Protein AF-A0A7G8W6X8-F1 (afdb_monomer)

pLDDT: mean 70.04, std 20.47, range [38.75, 98.75]

Secondary structure (DSSP, 8-state):
------PPPPPPPPS--S-------------PPPPP----S---S-PPPHHHHHHHHHHHHHHHHHHHHHTTSS---S-PPP--------PPP--------GGG--HHHHHHHHHHHHHHHHHHHHHHHHHHHHHHHHHHHHHHHHHHHHHHHHHHHHHHHHHHHHHHHHHHHHHHTS----------

Sequence (188 aa):
MASNQRTPPRFVPTLTTVLDMLAEPHALPSPLPLPLPLMSEEEAQHTPSAEARQAAIATAMVGIAADMAQTADEAYVAGPPAPFASDAASSPPPENRIAIDVHALSDADAFGLEEQLMHRVLQRIDLSLEERLSDAVSAAVQQQLDAMVPRLRSEIEGVLRSLVVEALSKELSDNTGSVPAFGPQSVG

Solvent-accessible surface area (backbone atoms only — not comparable to full-atom values): 12693 Å² total; per-residue (Å²): 139,83,82,84,80,77,76,76,83,82,85,76,87,75,96,79,84,85,83,91,75,84,81,76,92,73,75,85,75,77,88,71,84,78,80,77,80,79,78,72,90,80,76,87,78,80,74,81,51,70,66,61,55,51,52,52,54,54,52,53,52,53,56,58,56,56,59,66,63,67,76,74,80,84,82,90,80,83,82,89,80,76,90,74,75,84,83,85,82,81,77,78,81,88,83,77,78,77,78,76,61,79,89,76,55,52,75,70,54,47,51,54,50,50,53,52,48,49,56,53,48,50,57,50,48,54,57,54,47,54,54,54,47,53,52,52,50,51,52,51,52,52,53,48,52,63,59,42,52,63,50,51,52,54,52,53,51,53,52,50,50,52,52,49,52,51,50,50,53,49,53,52,54,63,51,69,75,64,64,76,80,82,66,84,80,84,82,132

Structure (mmCIF, N/CA/C/O backbone):
data_AF-A0A7G8W6X8-F1
#
_entry.id   AF-A0A7G8W6X8-F1
#
loop_
_atom_site.group_PDB
_atom_site.id
_atom_site.type_symbol
_atom_site.label_atom_id
_atom_site.label_alt_id
_atom_site.label_comp_id
_atom_site.label_asym_id
_atom_site.label_entity_id
_atom_site.label_seq_id
_atom_site.pdbx_PDB_ins_code
_atom_site.Cartn_x
_atom_site.Cartn_y
_atom_site.Cartn_z
_atom_site.occupancy
_atom_site.B_iso_or_equiv
_atom_site.auth_seq_id
_atom_site.auth_comp_id
_atom_site.auth_asym_id
_atom_site.auth_atom_id
_atom_site.pdbx_PDB_model_num
ATOM 1 N N . MET A 1 1 ? -1.633 32.228 41.154 1.00 47.22 1 MET A N 1
ATOM 2 C CA . MET A 1 1 ? -2.506 31.464 40.235 1.00 47.22 1 MET A CA 1
ATOM 3 C C . MET A 1 1 ? -1.877 31.502 38.848 1.00 47.22 1 MET A C 1
ATOM 5 O O . MET A 1 1 ? -1.380 32.560 38.490 1.00 47.22 1 MET A O 1
ATOM 9 N N . ALA A 1 2 ? -1.905 30.371 38.132 1.00 46.75 2 ALA A N 1
ATOM 10 C CA . ALA A 1 2 ? -1.323 30.077 36.808 1.00 46.75 2 ALA A CA 1
ATOM 11 C C . ALA A 1 2 ? 0.146 29.587 36.774 1.00 46.75 2 ALA A C 1
ATOM 13 O O . ALA A 1 2 ? 1.069 30.321 36.431 1.00 46.75 2 ALA A O 1
ATOM 14 N N . SER A 1 3 ? 0.355 28.299 37.077 1.00 52.12 3 SER A N 1
ATOM 15 C CA . SER A 1 3 ? 1.530 27.542 36.627 1.00 52.12 3 SER A CA 1
ATOM 16 C C . SER A 1 3 ? 1.345 27.144 35.157 1.00 52.12 3 SER A C 1
ATOM 18 O O . SER A 1 3 ? 0.422 26.419 34.792 1.00 52.12 3 SER A O 1
ATOM 20 N N . ASN A 1 4 ? 2.225 27.651 34.297 1.00 57.88 4 ASN A N 1
ATOM 21 C CA . ASN A 1 4 ? 2.222 27.411 32.858 1.00 57.88 4 ASN A CA 1
ATOM 22 C C . ASN A 1 4 ? 2.782 25.999 32.569 1.00 57.88 4 ASN A C 1
ATOM 24 O O . ASN A 1 4 ? 3.981 25.831 32.351 1.00 57.88 4 ASN A O 1
ATOM 28 N N . GLN A 1 5 ? 1.930 24.972 32.638 1.00 57.38 5 GLN A N 1
ATOM 29 C CA . GLN A 1 5 ? 2.294 23.560 32.437 1.00 57.38 5 GLN A CA 1
ATOM 30 C C . GLN A 1 5 ? 2.577 23.237 30.959 1.00 57.38 5 GLN A C 1
ATOM 32 O O . GLN A 1 5 ? 1.795 22.556 30.298 1.00 57.38 5 GLN A O 1
ATOM 37 N N . ARG A 1 6 ? 3.705 23.716 30.417 1.00 61.75 6 ARG A N 1
ATOM 38 C CA . ARG A 1 6 ? 4.206 23.259 29.112 1.00 61.75 6 ARG A CA 1
ATOM 39 C C . ARG A 1 6 ? 4.576 21.781 29.211 1.00 61.75 6 ARG A C 1
ATOM 41 O O . ARG A 1 6 ? 5.590 21.425 29.803 1.00 61.75 6 ARG A O 1
ATOM 48 N N . THR A 1 7 ? 3.735 20.931 28.637 1.00 58.72 7 THR A N 1
ATOM 49 C CA . THR A 1 7 ? 4.006 19.506 28.460 1.00 58.72 7 THR A CA 1
ATOM 50 C C . THR A 1 7 ? 5.248 19.344 27.572 1.00 58.72 7 THR A C 1
ATOM 52 O O . THR A 1 7 ? 5.277 19.928 26.486 1.00 58.72 7 THR A O 1
ATOM 55 N N . PRO A 1 8 ? 6.286 18.605 27.998 1.00 58.31 8 PRO A N 1
ATOM 56 C CA . PRO A 1 8 ? 7.428 18.316 27.136 1.00 58.31 8 PRO A CA 1
ATOM 57 C C . PRO A 1 8 ? 6.995 17.437 25.947 1.00 58.31 8 PRO A C 1
ATOM 59 O O . PRO A 1 8 ? 6.013 16.694 26.063 1.00 58.31 8 PRO A O 1
ATOM 62 N N . PRO A 1 9 ? 7.683 17.528 24.792 1.00 65.44 9 PRO A N 1
ATOM 63 C CA . PRO A 1 9 ? 7.282 16.824 23.580 1.00 65.44 9 PRO A CA 1
ATOM 64 C C . PRO A 1 9 ? 7.256 15.306 23.797 1.00 65.44 9 PRO A C 1
ATOM 66 O O . PRO A 1 9 ? 8.154 14.725 24.406 1.00 65.44 9 PRO A O 1
ATOM 69 N N . ARG A 1 10 ? 6.198 14.670 23.280 1.00 65.88 10 ARG A N 1
ATOM 70 C CA . ARG A 1 10 ? 6.042 13.213 23.236 1.00 65.88 10 ARG A CA 1
ATOM 71 C C . ARG A 1 10 ? 7.171 12.626 22.387 1.00 65.88 10 ARG A C 1
ATOM 73 O O . ARG A 1 10 ? 7.305 12.976 21.218 1.00 65.88 10 ARG A O 1
ATOM 80 N N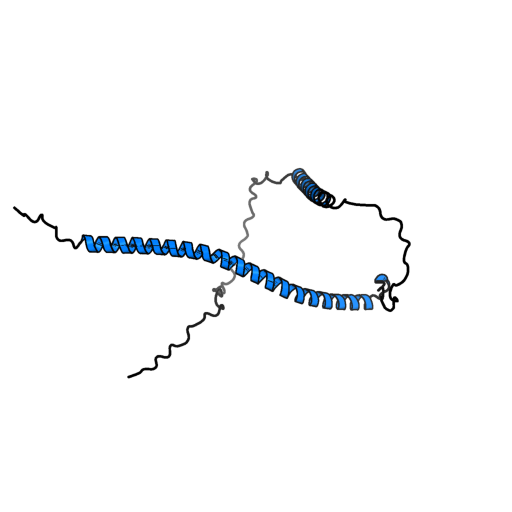 . PHE A 1 11 ? 7.967 11.746 22.987 1.00 56.09 11 PHE A N 1
ATOM 81 C CA . PHE A 1 11 ? 9.020 11.001 22.304 1.00 56.09 11 PHE A CA 1
ATOM 82 C C . PHE A 1 11 ? 8.441 10.196 21.135 1.00 56.09 11 PHE A C 1
ATOM 84 O O . PHE A 1 11 ? 7.530 9.388 21.317 1.00 56.09 11 PHE A O 1
ATOM 91 N N . VAL A 1 12 ? 8.996 10.422 19.946 1.00 57.81 12 VAL A N 1
ATOM 92 C CA . VAL A 1 12 ? 8.802 9.579 18.765 1.00 57.81 12 VAL A CA 1
ATOM 93 C C . VAL A 1 12 ? 9.945 8.557 18.774 1.00 57.81 12 VAL A C 1
ATOM 95 O O . VAL A 1 12 ? 11.102 8.981 18.782 1.00 57.81 12 VAL A O 1
ATOM 98 N N . PRO A 1 13 ? 9.686 7.240 18.836 1.00 59.16 13 PRO A N 1
ATOM 99 C CA . PRO A 1 13 ? 10.758 6.253 18.786 1.00 59.16 13 PRO A CA 1
ATOM 100 C C . PRO A 1 13 ? 11.401 6.251 17.392 1.00 59.16 13 PRO A C 1
ATOM 102 O O . PRO A 1 13 ? 10.731 6.008 16.390 1.00 59.16 13 PRO A O 1
ATOM 105 N N . THR A 1 14 ? 12.705 6.522 17.324 1.00 57.09 14 THR A N 1
ATOM 106 C CA . THR A 1 14 ? 13.513 6.284 16.124 1.00 57.09 14 THR A CA 1
ATOM 107 C C . THR A 1 14 ? 13.776 4.785 16.006 1.00 57.09 14 THR A C 1
ATOM 109 O O . THR A 1 14 ? 14.250 4.159 16.954 1.00 57.09 14 THR A O 1
ATOM 112 N N . LEU A 1 15 ? 13.447 4.201 14.855 1.00 52.00 15 LEU A N 1
ATOM 113 C CA . LEU A 1 15 ? 13.649 2.784 14.541 1.00 52.00 15 LEU A CA 1
ATOM 114 C C . LEU A 1 15 ? 15.144 2.453 14.366 1.00 52.00 15 LEU A C 1
ATOM 116 O O . LEU A 1 15 ? 15.596 2.249 13.244 1.00 52.00 15 LEU A O 1
ATOM 120 N N . THR A 1 16 ? 15.926 2.409 15.447 1.00 53.28 16 THR A N 1
ATOM 121 C CA . THR A 1 16 ? 17.375 2.125 15.349 1.00 53.28 16 THR A CA 1
ATOM 122 C C . THR A 1 16 ? 17.938 1.141 16.368 1.00 53.28 16 THR A C 1
ATOM 124 O O . THR A 1 16 ? 19.152 1.059 16.520 1.00 53.28 16 THR A O 1
ATOM 127 N N . THR A 1 17 ? 17.113 0.327 17.025 1.00 56.75 17 THR A N 1
ATOM 128 C CA . THR A 1 17 ? 17.646 -0.672 17.966 1.00 56.75 17 THR A CA 1
ATOM 129 C C . THR A 1 17 ? 16.791 -1.927 18.026 1.00 56.75 17 THR A C 1
ATOM 131 O O . THR A 1 17 ? 15.964 -2.095 18.916 1.00 56.75 17 THR A O 1
ATOM 134 N N . VAL A 1 18 ? 17.035 -2.845 17.089 1.00 52.25 18 VAL A N 1
ATOM 135 C CA . VAL A 1 18 ? 16.754 -4.274 17.261 1.00 52.25 18 VAL A CA 1
ATOM 136 C C . VAL A 1 18 ? 17.918 -5.060 16.632 1.00 52.25 18 VAL A C 1
ATOM 138 O O . VAL A 1 18 ? 18.077 -5.041 15.417 1.00 52.25 18 VAL A O 1
ATOM 141 N N . LEU A 1 19 ? 18.688 -5.743 17.498 1.00 49.91 19 LEU A N 1
ATOM 142 C CA . LEU A 1 19 ? 19.726 -6.771 17.255 1.00 49.91 19 LEU A CA 1
ATOM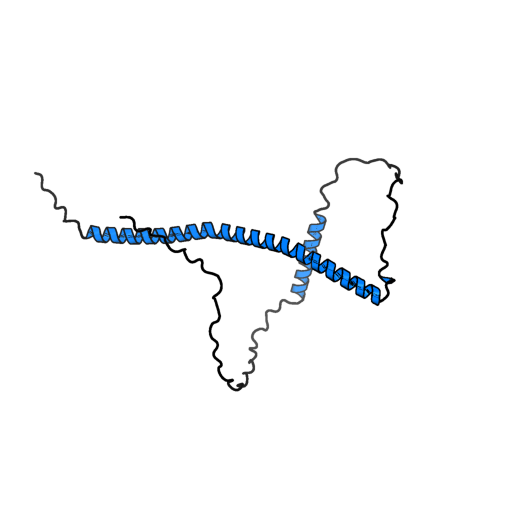 143 C C . LEU A 1 19 ? 21.185 -6.320 17.014 1.00 49.91 19 LEU A C 1
ATOM 145 O O . LEU A 1 19 ? 21.784 -6.638 15.995 1.00 49.91 19 LEU A O 1
ATOM 149 N N . ASP A 1 20 ? 21.800 -5.726 18.040 1.00 49.19 20 ASP A N 1
ATOM 150 C CA . ASP A 1 20 ? 23.164 -6.115 18.431 1.00 49.19 20 ASP A CA 1
ATOM 151 C C . ASP A 1 20 ? 23.039 -6.909 19.741 1.00 49.19 20 ASP A C 1
ATOM 153 O O . ASP A 1 20 ? 22.959 -6.353 20.837 1.00 49.19 20 ASP A O 1
ATOM 157 N N . MET A 1 21 ? 22.828 -8.221 19.611 1.00 47.69 21 MET A N 1
ATOM 158 C CA . MET A 1 21 ? 22.712 -9.153 20.731 1.00 47.69 21 MET A CA 1
ATOM 159 C C . MET A 1 21 ? 23.942 -10.062 20.713 1.00 47.69 21 MET A C 1
ATOM 161 O O . MET A 1 21 ? 23.937 -11.121 20.101 1.00 47.69 21 MET A O 1
ATOM 165 N N . LEU A 1 22 ? 24.995 -9.587 21.377 1.00 53.66 22 LEU A N 1
ATOM 166 C CA . LEU A 1 22 ? 25.898 -10.363 22.227 1.00 53.66 22 LEU A CA 1
ATOM 167 C C . LEU A 1 22 ? 26.338 -11.745 21.689 1.00 53.66 22 LEU A C 1
ATOM 169 O O . LEU A 1 22 ? 25.760 -12.773 22.038 1.00 53.66 22 LEU A O 1
ATOM 173 N N . ALA A 1 23 ? 27.450 -11.788 20.955 1.00 39.34 23 ALA A N 1
ATOM 174 C CA . ALA A 1 23 ? 28.290 -12.984 20.893 1.00 39.34 23 ALA A CA 1
ATOM 175 C C . ALA A 1 23 ? 29.668 -12.651 21.479 1.00 39.34 23 ALA A C 1
ATOM 177 O O . ALA A 1 23 ? 30.491 -11.982 20.858 1.00 39.34 23 ALA A O 1
ATOM 178 N N . GLU A 1 24 ? 29.877 -13.084 22.723 1.00 47.12 24 GLU A N 1
ATOM 179 C CA . GLU A 1 24 ? 31.167 -13.066 23.412 1.00 47.12 24 GLU A CA 1
ATOM 180 C C . GLU A 1 24 ? 32.277 -13.755 22.593 1.00 47.12 24 GLU A C 1
ATOM 182 O O . GLU A 1 24 ? 31.999 -14.723 21.877 1.00 47.12 24 GLU A O 1
ATOM 187 N N . PRO A 1 25 ? 33.555 -13.351 22.748 1.00 54.53 25 PRO A N 1
ATOM 188 C CA . PRO A 1 25 ? 34.685 -14.010 22.111 1.00 54.53 25 PRO A CA 1
ATOM 189 C C . PRO A 1 25 ? 34.980 -15.326 22.844 1.00 54.53 25 PRO A C 1
ATOM 191 O O . PRO A 1 25 ? 35.889 -15.415 23.668 1.00 54.53 25 PRO A O 1
ATOM 194 N N . HIS A 1 26 ? 34.191 -16.363 22.572 1.00 49.28 26 HIS A N 1
ATOM 195 C CA . HIS A 1 26 ? 34.508 -17.711 23.022 1.00 49.28 26 HIS A CA 1
ATOM 196 C C . HIS A 1 26 ? 35.647 -18.271 22.167 1.00 49.28 26 HIS A C 1
ATOM 198 O O . HIS A 1 26 ? 35.530 -18.456 20.956 1.00 49.28 26 HIS A O 1
ATOM 204 N N . ALA A 1 27 ? 36.775 -18.496 22.840 1.00 50.91 27 ALA A N 1
ATOM 205 C CA . ALA A 1 27 ? 37.950 -19.177 22.331 1.00 50.91 27 ALA A CA 1
ATOM 206 C C . ALA A 1 27 ? 37.574 -20.462 21.574 1.00 50.91 27 ALA A C 1
ATOM 208 O O . ALA A 1 27 ? 36.757 -21.253 22.041 1.00 50.91 27 ALA A O 1
ATOM 209 N N . LEU A 1 28 ? 38.204 -20.656 20.415 1.00 54.47 28 LEU A N 1
ATOM 210 C CA . LEU A 1 28 ? 38.063 -21.816 19.535 1.00 54.47 28 LEU A CA 1
ATOM 211 C C . LEU A 1 28 ? 38.118 -23.145 20.322 1.00 54.47 28 LEU A C 1
ATOM 213 O O . LEU A 1 28 ? 39.186 -23.480 20.844 1.00 54.47 28 LEU A O 1
ATOM 217 N N . PRO A 1 29 ? 37.043 -23.954 20.372 1.00 55.53 29 PRO A N 1
ATOM 218 C CA . PRO A 1 29 ? 37.186 -25.358 20.716 1.00 55.53 29 PRO A CA 1
ATOM 219 C C . PRO A 1 29 ? 37.701 -26.119 19.483 1.00 55.53 29 PRO A C 1
ATOM 221 O O . PRO A 1 29 ? 37.208 -25.929 18.371 1.00 55.53 29 PRO A O 1
ATOM 224 N N . SER A 1 30 ? 38.718 -26.964 19.682 1.00 60.03 30 SER A N 1
ATOM 225 C CA . SER A 1 30 ? 39.275 -27.881 18.674 1.00 60.03 30 SER A CA 1
ATOM 226 C C . SER A 1 30 ? 38.191 -28.577 17.836 1.00 60.03 30 SER A C 1
ATOM 228 O O . SER A 1 30 ? 37.173 -28.987 18.401 1.00 60.03 30 SER A O 1
ATOM 230 N N . PRO A 1 31 ? 38.407 -28.805 16.525 1.00 59.97 31 PRO A N 1
ATOM 231 C CA . PRO A 1 31 ? 37.450 -29.540 15.712 1.00 59.97 31 PRO A CA 1
ATOM 232 C C . PRO A 1 31 ? 37.405 -31.005 16.166 1.00 59.97 31 PRO A C 1
ATOM 234 O O . PRO A 1 31 ? 38.354 -31.767 15.980 1.00 59.97 31 PRO A O 1
ATOM 237 N N . LEU A 1 32 ? 36.288 -31.393 16.778 1.00 66.38 32 LEU A N 1
ATOM 238 C CA . LEU A 1 32 ? 35.891 -32.792 16.922 1.00 66.38 32 LEU A CA 1
ATOM 239 C C . LEU A 1 32 ? 35.575 -33.368 15.527 1.00 66.38 32 LEU A C 1
ATOM 241 O O . LEU A 1 32 ? 34.997 -32.659 14.699 1.00 66.38 32 LEU A O 1
ATOM 245 N N . PRO A 1 33 ? 35.935 -34.631 15.236 1.00 61.41 33 PRO A N 1
ATOM 246 C CA . PRO A 1 33 ? 35.651 -35.242 13.944 1.00 61.41 33 PRO A CA 1
ATOM 247 C C . PRO A 1 33 ? 34.136 -35.406 13.761 1.00 61.41 33 PRO A C 1
ATOM 249 O O . PRO A 1 33 ? 33.446 -35.950 14.623 1.00 61.41 33 PRO A O 1
ATOM 252 N N . LEU A 1 34 ? 33.631 -34.913 12.628 1.00 68.62 34 LEU A N 1
ATOM 253 C CA . LEU A 1 34 ? 32.235 -35.041 12.209 1.00 68.62 34 LEU A CA 1
ATOM 254 C C . LEU A 1 34 ? 31.827 -36.528 12.146 1.00 68.62 34 LEU A C 1
ATOM 256 O O . LEU A 1 34 ? 32.553 -37.320 11.537 1.00 68.62 34 LEU A O 1
ATOM 260 N N . PRO A 1 35 ? 30.669 -36.925 12.703 1.00 61.38 35 PRO A N 1
ATOM 261 C CA . PRO A 1 35 ? 30.090 -38.231 12.423 1.00 61.38 35 PRO A CA 1
ATOM 262 C C . PRO A 1 35 ? 29.711 -38.298 10.940 1.00 61.38 35 PRO A C 1
ATOM 264 O O . PRO A 1 35 ? 28.986 -37.437 10.440 1.00 61.38 35 PRO A O 1
ATOM 267 N N . LEU A 1 36 ? 30.206 -39.317 10.236 1.00 61.75 36 LEU A N 1
ATOM 268 C CA . LEU A 1 36 ? 29.739 -39.648 8.891 1.00 61.75 36 LEU A CA 1
ATOM 269 C C . LEU A 1 36 ? 28.221 -39.895 8.938 1.00 61.75 36 LEU A C 1
ATOM 271 O O . LEU A 1 36 ? 27.768 -40.624 9.827 1.00 61.75 36 LEU A O 1
ATOM 275 N N . PRO A 1 37 ? 27.431 -39.343 8.001 1.00 60.59 37 PRO A N 1
ATOM 276 C CA . PRO A 1 37 ? 26.029 -39.705 7.879 1.00 60.59 37 PRO A CA 1
ATOM 277 C C . PRO A 1 37 ? 25.945 -41.202 7.569 1.00 60.59 37 PRO A C 1
ATOM 279 O O . PRO A 1 37 ? 26.379 -41.644 6.504 1.00 60.59 37 PRO A O 1
ATOM 282 N N . LEU A 1 38 ? 25.395 -41.994 8.494 1.00 53.38 38 LEU A N 1
ATOM 283 C CA . LEU A 1 38 ? 24.812 -43.278 8.125 1.00 53.38 38 LEU A CA 1
ATOM 284 C C . LEU A 1 38 ? 23.674 -42.950 7.160 1.00 53.38 38 LEU A C 1
ATOM 286 O O . LEU A 1 38 ? 22.663 -42.374 7.557 1.00 53.38 38 LEU A O 1
ATOM 290 N N . MET A 1 39 ? 23.885 -43.249 5.882 1.00 48.91 39 MET A N 1
ATOM 291 C CA . MET A 1 39 ? 22.830 -43.205 4.885 1.00 48.91 39 MET A CA 1
ATOM 292 C C . MET A 1 39 ? 21.772 -44.224 5.309 1.00 48.91 39 MET A C 1
ATOM 294 O O . MET A 1 39 ? 21.995 -45.428 5.217 1.00 48.91 39 MET A O 1
ATOM 298 N N . SER A 1 40 ? 20.647 -43.740 5.827 1.00 48.12 40 SER A N 1
ATOM 299 C CA . SER A 1 40 ? 19.437 -44.541 5.944 1.00 48.12 40 SER A CA 1
ATOM 300 C C . SER A 1 40 ? 18.976 -44.879 4.527 1.00 48.12 40 SER A C 1
ATOM 302 O O . SER A 1 40 ? 18.683 -43.982 3.740 1.00 48.12 40 SER A O 1
ATOM 304 N N . GLU A 1 41 ? 18.927 -46.165 4.196 1.00 54.56 41 GLU A N 1
ATOM 305 C CA . GLU A 1 41 ? 18.500 -46.719 2.902 1.00 54.56 41 GLU A CA 1
ATOM 306 C C . GLU A 1 41 ? 16.986 -46.550 2.622 1.00 54.56 41 GLU A C 1
ATOM 308 O O . GLU A 1 41 ? 16.391 -47.335 1.890 1.00 54.56 41 GLU A O 1
ATOM 313 N N . GLU A 1 42 ? 16.334 -45.520 3.167 1.00 54.16 42 GLU A N 1
ATOM 314 C CA . GLU A 1 42 ? 14.869 -45.397 3.171 1.00 54.16 42 GLU A CA 1
ATOM 315 C C . GLU A 1 42 ? 14.346 -44.132 2.473 1.00 54.16 42 GLU A C 1
ATOM 317 O O . GLU A 1 42 ? 13.343 -43.553 2.869 1.00 54.16 42 GLU A O 1
ATOM 322 N N . GLU A 1 43 ? 14.992 -43.709 1.383 1.00 47.69 43 GLU A N 1
ATOM 323 C CA . GLU A 1 43 ? 14.419 -42.696 0.475 1.00 47.69 43 GLU A CA 1
ATOM 324 C C . GLU A 1 43 ? 14.500 -43.122 -1.000 1.00 47.69 43 GLU A C 1
ATOM 326 O O . GLU A 1 43 ? 14.688 -42.334 -1.923 1.00 47.69 43 GLU A O 1
ATOM 331 N N . ALA A 1 44 ? 14.334 -44.424 -1.236 1.00 51.62 44 ALA A N 1
ATOM 332 C CA . ALA A 1 44 ? 14.387 -45.043 -2.554 1.00 51.62 44 ALA A CA 1
ATOM 333 C C . ALA A 1 44 ? 13.061 -45.002 -3.343 1.00 51.62 44 ALA A C 1
ATOM 335 O O . ALA A 1 44 ? 12.871 -45.869 -4.193 1.00 51.62 44 ALA A O 1
ATOM 336 N N . GLN A 1 45 ? 12.120 -44.067 -3.112 1.00 51.91 45 GLN A N 1
ATOM 337 C CA . GLN A 1 45 ? 10.817 -44.183 -3.804 1.00 51.91 45 GLN A CA 1
ATOM 338 C C . GLN A 1 45 ? 10.026 -42.934 -4.216 1.00 51.91 45 GLN A C 1
ATOM 340 O O . GLN A 1 45 ? 8.927 -43.101 -4.732 1.00 51.91 45 GLN A O 1
ATOM 345 N N . HIS A 1 46 ? 10.554 -41.710 -4.136 1.00 54.50 46 HIS A N 1
ATOM 346 C CA . HIS A 1 46 ? 9.868 -40.557 -4.751 1.00 54.50 46 HIS A CA 1
ATOM 347 C C . HIS A 1 46 ? 10.811 -39.650 -5.546 1.00 54.50 46 HIS A C 1
ATOM 349 O O . HIS A 1 46 ? 10.973 -38.467 -5.267 1.00 54.50 46 HIS A O 1
ATOM 355 N N . THR A 1 47 ? 11.383 -40.196 -6.621 1.00 57.62 47 THR A N 1
ATOM 356 C CA . THR A 1 47 ? 11.718 -39.366 -7.784 1.00 57.62 47 THR A CA 1
ATOM 357 C C . THR A 1 47 ? 10.560 -39.487 -8.777 1.00 57.62 47 THR A C 1
ATOM 359 O O . THR A 1 47 ? 10.233 -40.603 -9.185 1.00 57.62 47 THR A O 1
ATOM 362 N N . PRO A 1 48 ? 9.874 -38.394 -9.166 1.00 59.03 48 PRO A N 1
ATOM 363 C CA . PRO A 1 48 ? 8.941 -38.482 -10.279 1.00 59.03 48 PRO A CA 1
ATOM 364 C C . PRO A 1 48 ? 9.749 -38.882 -11.516 1.00 59.03 48 PRO A C 1
ATOM 366 O O . PRO A 1 48 ? 10.700 -38.185 -11.884 1.00 59.03 48 PRO A O 1
ATOM 369 N N . SER A 1 49 ? 9.391 -40.030 -12.102 1.00 68.50 49 SER A N 1
ATOM 370 C CA . SER A 1 49 ? 10.030 -40.593 -13.296 1.00 68.50 49 SER A CA 1
ATOM 371 C C . SER A 1 49 ? 10.195 -39.519 -14.374 1.00 68.50 49 SER A C 1
ATOM 373 O O . SER A 1 49 ? 9.325 -38.657 -14.535 1.00 68.50 49 SER A O 1
ATOM 375 N N . ALA A 1 50 ? 11.303 -39.573 -15.118 1.00 61.81 50 ALA A N 1
ATOM 376 C CA . ALA A 1 50 ? 11.609 -38.636 -16.200 1.00 61.81 50 ALA A CA 1
ATOM 377 C C . ALA A 1 50 ? 10.420 -38.463 -17.166 1.00 61.81 50 ALA A C 1
ATOM 379 O O . ALA A 1 50 ? 10.109 -37.345 -17.565 1.00 61.81 50 ALA A O 1
ATOM 380 N N . GLU A 1 51 ? 9.667 -39.536 -17.405 1.00 64.75 51 GLU A N 1
ATOM 381 C CA . GLU A 1 51 ? 8.463 -39.538 -18.233 1.00 64.75 51 GLU A CA 1
ATOM 382 C C . GLU A 1 51 ? 7.339 -38.640 -17.683 1.00 64.75 51 GLU A C 1
ATOM 384 O O . GLU A 1 51 ? 6.724 -37.884 -18.434 1.00 64.75 51 GLU A O 1
ATOM 389 N N . ALA A 1 52 ? 7.123 -38.624 -16.362 1.00 65.38 52 ALA A N 1
ATOM 390 C CA . ALA A 1 52 ? 6.141 -37.744 -15.725 1.00 65.38 52 ALA A CA 1
ATOM 391 C C . ALA A 1 52 ? 6.552 -36.26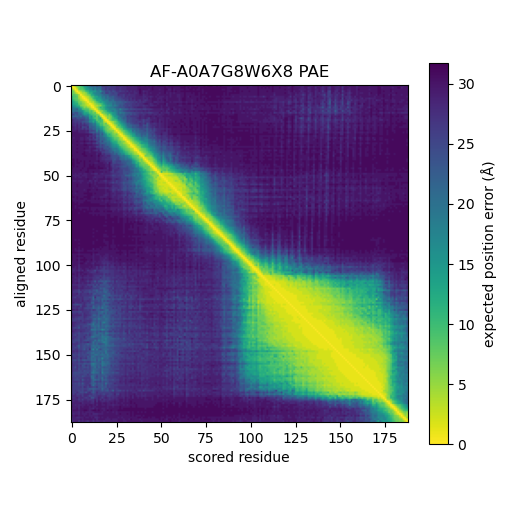6 -15.827 1.00 65.38 52 ALA A C 1
ATOM 393 O O . ALA A 1 52 ? 5.705 -35.388 -15.999 1.00 65.38 52 ALA A O 1
ATOM 394 N N . ARG A 1 53 ? 7.863 -35.985 -15.785 1.00 66.06 53 ARG A N 1
ATOM 395 C CA . ARG A 1 53 ? 8.395 -34.637 -16.034 1.00 66.06 53 ARG A CA 1
ATOM 396 C C . ARG A 1 53 ? 8.217 -34.234 -17.498 1.00 66.06 53 ARG A C 1
ATOM 398 O O . ARG A 1 53 ? 7.789 -33.113 -17.755 1.00 66.06 53 ARG A O 1
ATOM 405 N N . GLN A 1 54 ? 8.472 -35.130 -18.454 1.00 65.06 54 GLN A N 1
ATOM 406 C CA . GLN A 1 54 ? 8.231 -34.852 -19.874 1.00 65.06 54 GLN A CA 1
ATOM 407 C C . GLN A 1 54 ? 6.741 -34.619 -20.181 1.00 65.06 54 GLN A C 1
ATOM 409 O O . GLN A 1 54 ? 6.416 -33.679 -20.907 1.00 65.06 54 GLN A O 1
ATOM 414 N N . ALA A 1 55 ? 5.831 -35.399 -19.590 1.00 64.38 55 ALA A N 1
ATOM 415 C CA . ALA A 1 55 ? 4.388 -35.229 -19.772 1.00 64.38 55 ALA A CA 1
ATOM 416 C C . ALA A 1 55 ? 3.872 -33.883 -19.226 1.00 64.38 55 ALA A C 1
ATOM 418 O O . ALA A 1 55 ? 3.035 -33.234 -19.859 1.00 64.38 55 ALA A O 1
ATOM 419 N N . ALA A 1 56 ? 4.405 -33.419 -18.091 1.00 64.94 56 ALA A N 1
ATOM 420 C CA . ALA A 1 56 ? 4.065 -32.110 -17.536 1.00 64.94 56 ALA A CA 1
ATOM 421 C C . ALA A 1 56 ? 4.515 -30.958 -18.453 1.00 64.94 56 ALA A C 1
ATOM 423 O O . ALA A 1 56 ? 3.757 -30.015 -18.680 1.00 64.94 56 ALA A O 1
ATOM 424 N N . ILE A 1 57 ? 5.713 -31.061 -19.042 1.00 68.69 57 ILE A N 1
ATOM 425 C CA . ILE A 1 57 ? 6.241 -30.049 -19.971 1.00 68.69 57 ILE A CA 1
ATOM 426 C C . ILE A 1 57 ? 5.422 -30.017 -21.272 1.00 68.69 57 ILE A C 1
ATOM 428 O O . ILE A 1 57 ? 5.073 -28.937 -21.747 1.00 68.69 57 ILE A O 1
ATOM 432 N N . ALA A 1 58 ? 5.048 -31.179 -21.821 1.00 64.31 58 ALA A N 1
ATOM 433 C CA . ALA A 1 58 ? 4.192 -31.257 -23.007 1.00 64.31 58 ALA A CA 1
ATOM 434 C C . ALA A 1 58 ? 2.800 -30.645 -22.759 1.00 64.31 58 ALA A C 1
ATOM 436 O O . ALA A 1 58 ? 2.290 -29.896 -23.591 1.00 64.31 58 ALA A O 1
ATOM 437 N N . THR A 1 59 ? 2.217 -30.894 -21.582 1.00 68.31 59 THR A N 1
ATOM 438 C CA . THR A 1 59 ? 0.914 -30.333 -21.189 1.00 68.31 59 THR A CA 1
ATOM 439 C C . THR A 1 59 ? 0.975 -28.807 -21.042 1.00 68.31 59 THR A C 1
ATOM 441 O O . THR A 1 59 ? 0.068 -28.108 -21.493 1.00 68.31 59 THR A O 1
ATOM 444 N N . ALA A 1 60 ? 2.069 -28.269 -20.493 1.00 63.28 60 ALA A N 1
ATOM 445 C CA . ALA A 1 60 ? 2.275 -26.824 -20.385 1.00 63.28 60 ALA A CA 1
ATOM 446 C C . ALA A 1 60 ? 2.399 -26.139 -21.760 1.00 63.28 60 ALA A C 1
ATOM 448 O O . ALA A 1 60 ? 1.841 -25.062 -21.959 1.00 63.28 60 ALA A O 1
ATOM 449 N N . MET A 1 61 ? 3.066 -26.770 -22.734 1.00 60.50 61 MET A N 1
ATOM 450 C CA . MET A 1 61 ? 3.189 -26.207 -24.087 1.00 60.50 61 MET A CA 1
ATOM 451 C C . MET A 1 61 ? 1.869 -26.216 -24.872 1.00 60.50 61 MET A C 1
ATOM 453 O O . MET A 1 61 ? 1.605 -25.279 -25.623 1.00 60.50 61 MET A O 1
ATOM 457 N N . VAL A 1 62 ? 1.005 -27.215 -24.662 1.00 61.50 62 VAL A N 1
ATOM 458 C CA . VAL A 1 62 ? -0.337 -27.252 -25.276 1.00 61.50 62 VAL A CA 1
ATOM 459 C C . VAL A 1 62 ? -1.248 -26.156 -24.705 1.00 61.50 62 VAL A C 1
ATOM 461 O O . VAL A 1 62 ? -1.994 -25.538 -25.462 1.00 61.50 62 VAL A O 1
ATOM 464 N N . GLY 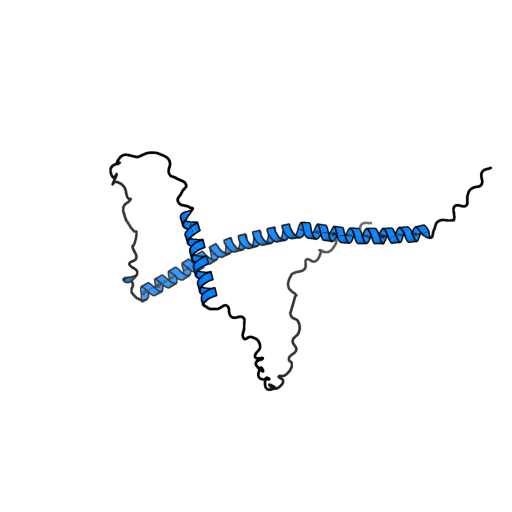A 1 63 ? -1.148 -25.853 -23.405 1.00 56.62 63 GLY A N 1
ATOM 465 C CA . GLY A 1 63 ? -1.905 -24.760 -22.781 1.00 56.62 63 GLY A CA 1
ATOM 466 C C . GLY A 1 63 ? -1.543 -23.374 -23.327 1.00 56.62 63 GLY A C 1
ATOM 467 O O . GLY A 1 63 ? -2.428 -22.554 -23.546 1.00 56.62 63 GLY A O 1
ATOM 468 N N . ILE A 1 64 ? -0.259 -23.136 -23.620 1.00 57.75 64 ILE A N 1
ATOM 469 C CA . ILE A 1 64 ? 0.217 -21.861 -24.186 1.00 57.75 64 ILE A CA 1
ATOM 470 C C . ILE A 1 64 ? -0.196 -21.716 -25.664 1.00 57.75 64 ILE A C 1
ATOM 472 O O . ILE A 1 64 ? -0.545 -20.623 -26.105 1.00 57.75 64 ILE A O 1
ATOM 476 N N . ALA A 1 65 ? -0.218 -22.809 -26.436 1.00 55.91 65 ALA A N 1
ATOM 477 C CA . ALA A 1 65 ? -0.657 -22.780 -27.836 1.00 55.91 65 ALA A CA 1
ATOM 478 C C . ALA A 1 65 ? -2.178 -22.577 -27.996 1.00 55.91 65 ALA A C 1
ATOM 480 O O . ALA A 1 65 ? -2.611 -21.953 -28.965 1.00 55.91 65 ALA A O 1
ATOM 481 N N . ALA A 1 66 ? -2.989 -23.070 -27.052 1.00 52.97 66 ALA A N 1
ATOM 482 C CA . ALA A 1 66 ? -4.440 -22.877 -27.068 1.00 52.97 66 ALA A CA 1
ATOM 483 C C . ALA A 1 66 ? -4.850 -21.410 -26.820 1.00 52.97 66 ALA A C 1
ATOM 485 O O . ALA A 1 66 ? -5.820 -20.941 -27.411 1.00 52.97 66 ALA A O 1
ATOM 486 N N . ASP A 1 67 ? -4.081 -20.669 -26.019 1.00 49.09 67 ASP A N 1
ATOM 487 C CA . ASP A 1 67 ? -4.347 -19.258 -25.700 1.00 49.09 67 ASP A CA 1
ATOM 488 C C . ASP A 1 67 ? -4.088 -18.317 -26.899 1.00 49.09 67 ASP A C 1
ATOM 490 O O . ASP A 1 67 ? -4.857 -17.392 -27.163 1.00 49.09 67 ASP A O 1
ATOM 494 N N . MET A 1 68 ? -3.074 -18.613 -27.725 1.00 53.91 68 MET A N 1
ATOM 495 C CA . MET A 1 68 ? -2.793 -17.839 -28.946 1.00 53.91 68 MET A CA 1
ATOM 496 C C . MET A 1 68 ? -3.813 -18.061 -30.075 1.00 53.91 68 MET A C 1
ATOM 498 O O . MET A 1 68 ? -3.964 -17.189 -30.928 1.00 53.91 68 MET A O 1
ATOM 502 N N . ALA A 1 69 ? -4.523 -19.192 -30.097 1.00 51.03 69 ALA A N 1
ATOM 503 C CA . ALA A 1 69 ? -5.536 -19.472 -31.120 1.00 51.03 69 ALA A CA 1
ATOM 504 C C . ALA A 1 69 ? -6.880 -18.767 -30.845 1.00 51.03 69 ALA A C 1
ATOM 506 O O . ALA A 1 69 ? -7.639 -18.515 -31.778 1.00 51.03 69 ALA A O 1
ATOM 507 N N . GLN A 1 70 ? -7.163 -18.411 -29.586 1.00 46.56 70 GLN A N 1
ATOM 508 C CA . GLN A 1 70 ? -8.436 -17.807 -29.175 1.00 46.56 70 GLN A CA 1
ATOM 509 C C . GLN A 1 70 ? -8.511 -16.292 -29.465 1.00 46.56 70 GLN A C 1
ATOM 511 O O . GLN A 1 70 ? -9.600 -15.731 -29.523 1.00 46.56 70 GLN A O 1
ATOM 516 N N . THR A 1 71 ? -7.376 -15.616 -29.685 1.00 43.78 71 THR A N 1
ATOM 517 C CA . THR A 1 71 ? -7.317 -14.152 -29.898 1.00 43.78 71 THR A CA 1
ATOM 518 C C . THR A 1 71 ? -7.453 -13.713 -31.363 1.00 43.78 71 THR A C 1
ATOM 520 O O . THR A 1 71 ? -7.369 -12.523 -31.658 1.00 43.78 71 THR A O 1
ATOM 523 N N . ALA A 1 72 ? -7.698 -14.648 -32.289 1.00 46.16 72 ALA A N 1
ATOM 524 C CA . ALA A 1 72 ? -7.792 -14.374 -33.726 1.00 46.16 72 ALA A CA 1
ATOM 525 C C . ALA A 1 72 ? -9.232 -14.321 -34.292 1.00 46.16 72 ALA A C 1
ATOM 527 O O . ALA A 1 72 ? -9.384 -14.069 -35.486 1.00 46.16 72 ALA A O 1
ATOM 528 N N . ASP A 1 73 ? -10.276 -14.531 -33.476 1.00 43.59 73 ASP A N 1
ATOM 529 C CA . ASP A 1 73 ? -11.660 -14.746 -33.958 1.00 43.59 73 ASP A CA 1
ATOM 530 C C . ASP A 1 73 ? -12.663 -13.609 -33.648 1.00 43.59 73 ASP A C 1
ATOM 532 O O . ASP A 1 73 ? -13.869 -13.787 -33.772 1.00 43.59 73 ASP A O 1
ATOM 536 N N . GLU A 1 74 ? -12.208 -12.400 -33.303 1.00 44.97 74 GLU A N 1
ATOM 537 C CA . GLU A 1 74 ? -13.089 -11.220 -33.199 1.00 44.97 74 GLU A CA 1
ATOM 538 C C . GLU A 1 74 ? -12.529 -10.021 -33.976 1.00 44.97 74 GLU A C 1
ATOM 540 O O . GLU A 1 74 ? -11.992 -9.083 -33.398 1.00 44.97 74 GLU A O 1
ATOM 545 N N . ALA A 1 75 ? -12.646 -10.062 -35.310 1.00 41.38 75 ALA A N 1
ATOM 546 C CA . ALA A 1 75 ? -12.896 -8.889 -36.168 1.00 41.38 75 ALA A CA 1
ATOM 547 C C . ALA A 1 75 ? -12.931 -9.279 -37.662 1.00 41.38 75 ALA A C 1
ATOM 549 O O . ALA A 1 75 ? -12.088 -8.861 -38.454 1.00 41.38 75 ALA A O 1
ATOM 550 N N . TYR A 1 76 ? -13.939 -10.048 -38.084 1.00 46.06 76 TYR A N 1
ATOM 551 C CA . TYR A 1 76 ? -14.337 -10.097 -39.495 1.00 46.06 76 TYR A CA 1
ATOM 552 C C . TYR A 1 76 ? -15.794 -9.660 -39.638 1.00 46.06 76 TYR A C 1
ATOM 554 O O . TYR A 1 76 ? -16.711 -10.474 -39.617 1.00 46.06 76 TYR A O 1
ATOM 562 N N . VAL A 1 77 ? -16.004 -8.352 -39.806 1.00 41.84 77 VAL A N 1
ATOM 563 C CA . VAL A 1 77 ? -17.229 -7.799 -40.392 1.00 41.84 77 VAL A CA 1
ATOM 564 C C . VAL A 1 77 ? -16.860 -6.658 -41.347 1.00 41.84 77 VAL A C 1
ATOM 566 O O . VAL A 1 77 ? -16.261 -5.667 -40.944 1.00 41.84 77 VAL A O 1
ATOM 569 N N . ALA A 1 78 ? -17.328 -6.822 -42.590 1.00 38.75 78 ALA A N 1
ATOM 570 C CA . ALA A 1 78 ? -17.611 -5.821 -43.627 1.00 38.75 78 ALA A CA 1
ATOM 571 C C . ALA A 1 78 ? -16.516 -5.414 -44.647 1.00 38.75 78 ALA A C 1
ATOM 573 O O . ALA A 1 78 ? -15.723 -4.509 -44.421 1.00 38.75 78 ALA A O 1
ATOM 574 N N . GLY A 1 79 ? -16.673 -5.957 -45.868 1.00 39.50 79 GLY A N 1
ATOM 575 C CA . GLY A 1 79 ? -16.632 -5.192 -47.130 1.00 39.50 79 GLY A CA 1
ATOM 576 C C . GLY A 1 79 ? -15.296 -5.155 -47.895 1.00 39.50 79 GLY A C 1
ATOM 577 O O . GLY A 1 79 ? -14.265 -4.879 -47.293 1.00 39.50 79 GLY A O 1
ATOM 578 N N . PRO A 1 80 ? -15.275 -5.378 -49.229 1.00 56.78 80 PRO A N 1
ATOM 579 C CA . PRO A 1 80 ? -14.046 -5.282 -50.011 1.00 56.78 80 PRO A CA 1
ATOM 580 C C . PRO A 1 80 ? -13.759 -3.818 -50.391 1.00 56.78 80 PRO A C 1
ATOM 582 O O . PRO A 1 80 ? -14.640 -3.166 -50.959 1.00 56.78 80 PRO A O 1
ATOM 585 N N . PRO A 1 81 ? -12.540 -3.292 -50.183 1.00 45.22 81 PRO A N 1
ATOM 586 C CA . PRO A 1 81 ? -12.102 -2.093 -50.873 1.00 45.22 81 PRO A CA 1
ATOM 587 C C . PRO A 1 81 ? -11.297 -2.449 -52.131 1.00 45.22 81 PRO A C 1
ATOM 589 O O . PRO A 1 81 ? -10.434 -3.325 -52.140 1.00 45.22 81 PRO A O 1
ATOM 592 N N . ALA A 1 82 ? -11.633 -1.739 -53.206 1.00 48.81 82 ALA A N 1
ATOM 593 C CA . ALA A 1 82 ? -10.956 -1.682 -54.496 1.00 48.81 82 ALA A CA 1
ATOM 594 C C . ALA A 1 82 ? -9.437 -1.394 -54.376 1.00 48.81 82 ALA A C 1
ATOM 596 O O . ALA A 1 82 ? -8.991 -0.887 -53.344 1.00 48.81 82 ALA A O 1
ATOM 5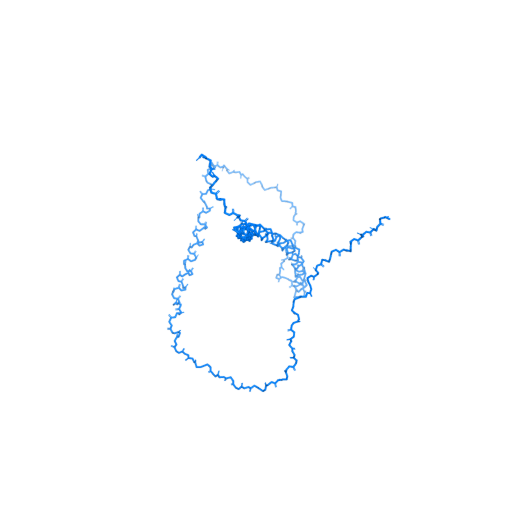97 N N . PRO A 1 83 ? -8.628 -1.658 -55.425 1.00 46.38 83 PRO A N 1
ATOM 598 C CA . PRO A 1 83 ? -7.195 -1.393 -55.391 1.00 46.38 83 PRO A CA 1
ATOM 599 C C . PRO A 1 83 ? -6.954 0.117 -55.467 1.00 46.38 83 PRO A C 1
ATOM 601 O O . PRO A 1 83 ? -6.986 0.715 -56.543 1.00 46.38 83 PRO A O 1
ATOM 604 N N . PHE A 1 84 ? -6.720 0.749 -54.319 1.00 41.38 84 PHE A N 1
ATOM 605 C CA . PHE A 1 84 ? -6.187 2.102 -54.289 1.00 41.38 84 PHE A CA 1
ATOM 606 C C . PHE A 1 84 ? -4.702 2.042 -54.627 1.00 41.38 84 PHE A C 1
ATOM 608 O O . PHE A 1 84 ? -3.913 1.349 -53.985 1.00 41.38 84 PHE A O 1
ATOM 615 N N . ALA A 1 85 ? -4.378 2.734 -55.714 1.00 47.09 85 ALA A N 1
ATOM 616 C CA . ALA A 1 85 ? -3.044 2.967 -56.219 1.00 47.09 85 ALA A CA 1
ATOM 617 C C . ALA A 1 85 ? -2.087 3.394 -55.098 1.00 47.09 85 ALA A C 1
ATOM 619 O O . ALA A 1 85 ? -2.444 4.186 -54.227 1.00 47.09 85 ALA A O 1
ATOM 620 N N . SER A 1 86 ? -0.862 2.874 -55.161 1.00 49.78 86 SER A N 1
ATOM 621 C CA . SER A 1 86 ? 0.266 3.331 -54.361 1.00 49.78 86 SER A CA 1
ATOM 622 C C . SER A 1 86 ? 0.442 4.841 -54.510 1.00 49.78 86 SER A C 1
ATOM 624 O O . SER A 1 86 ? 0.931 5.313 -55.535 1.00 49.78 86 SER A O 1
ATOM 626 N N . ASP A 1 87 ? 0.082 5.585 -53.469 1.00 40.81 87 ASP A N 1
ATOM 627 C CA . ASP A 1 87 ? 0.531 6.958 -53.290 1.00 40.81 87 ASP A CA 1
ATOM 628 C C . ASP A 1 87 ? 1.955 6.915 -52.728 1.00 40.81 87 ASP A C 1
ATOM 630 O O . ASP A 1 87 ? 2.211 6.897 -51.524 1.00 40.81 87 ASP A O 1
ATOM 634 N N . ALA A 1 88 ? 2.905 6.765 -53.644 1.00 51.12 88 ALA A N 1
ATOM 635 C CA . ALA A 1 88 ? 4.319 6.924 -53.382 1.00 51.12 88 ALA A CA 1
ATOM 636 C C . ALA A 1 88 ? 4.677 8.413 -53.481 1.00 51.12 88 ALA A C 1
ATOM 638 O O . ALA A 1 88 ? 5.207 8.830 -54.504 1.00 51.12 88 ALA A O 1
ATOM 639 N N . ALA A 1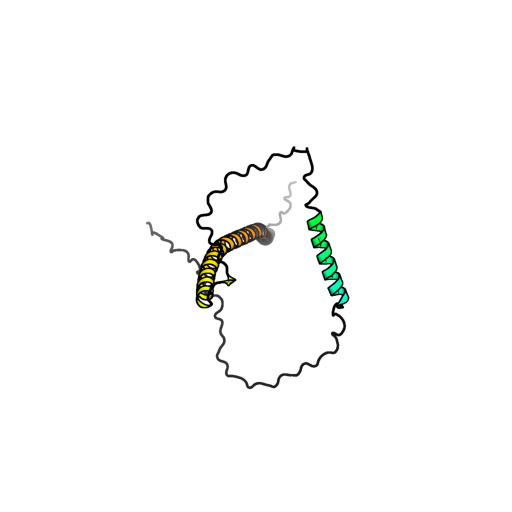 89 ? 4.401 9.221 -52.451 1.00 52.47 89 ALA A N 1
ATOM 640 C CA . ALA A 1 89 ? 5.003 10.555 -52.321 1.00 52.47 89 ALA A CA 1
ATOM 641 C C . ALA A 1 89 ? 4.802 11.192 -50.932 1.00 52.47 89 ALA A C 1
ATOM 643 O O . ALA A 1 89 ? 3.925 12.029 -50.747 1.00 52.47 89 ALA A O 1
ATOM 644 N N . SER A 1 90 ? 5.671 10.854 -49.972 1.00 50.91 90 SER A N 1
ATOM 645 C CA . SER A 1 90 ? 6.370 11.811 -49.078 1.00 50.91 90 SER A CA 1
ATOM 646 C C . SER A 1 90 ? 6.904 11.103 -47.832 1.00 50.91 90 SER A C 1
ATOM 648 O O . SER A 1 90 ? 6.345 11.201 -46.743 1.00 50.91 90 SER A O 1
ATOM 650 N N . SER A 1 91 ? 8.036 10.416 -47.982 1.00 53.62 91 SER A N 1
ATOM 651 C CA . SER A 1 91 ? 8.953 10.237 -46.853 1.00 53.62 91 SER A CA 1
ATOM 652 C C . SER A 1 91 ? 9.764 11.531 -46.696 1.00 53.62 91 SER A C 1
ATOM 654 O O . SER A 1 91 ? 10.268 12.026 -47.708 1.00 53.62 91 SER A O 1
ATOM 656 N N . PRO A 1 92 ? 9.926 12.094 -45.483 1.00 59.47 92 PRO A N 1
ATOM 657 C CA . PRO A 1 92 ? 10.905 13.155 -45.257 1.00 59.47 92 PRO A CA 1
ATOM 658 C C . PRO A 1 92 ? 12.319 12.646 -45.606 1.00 59.47 92 PRO A C 1
ATOM 660 O O . PRO A 1 92 ? 12.576 11.442 -45.487 1.00 59.47 92 PRO A O 1
ATOM 663 N N . PRO A 1 93 ? 13.228 13.526 -46.067 1.00 56.12 93 PRO A N 1
ATOM 664 C CA . PRO A 1 93 ? 14.552 13.128 -46.537 1.00 56.12 93 PRO A CA 1
ATOM 665 C C . PRO A 1 93 ? 15.327 12.373 -45.441 1.00 56.12 93 PRO A C 1
ATOM 667 O O . PRO A 1 93 ? 15.251 12.744 -44.266 1.00 56.12 93 PRO A O 1
ATOM 670 N N . PRO A 1 94 ? 16.079 11.314 -45.792 1.00 55.53 94 PRO A N 1
ATOM 671 C CA . PRO A 1 94 ? 16.867 10.538 -44.848 1.00 55.53 94 PRO A CA 1
ATOM 672 C C . PRO A 1 94 ? 18.181 11.267 -44.551 1.00 55.53 94 PRO A C 1
ATOM 674 O O . PRO A 1 94 ? 19.259 10.784 -44.875 1.00 55.53 94 PRO A O 1
ATOM 677 N N . GLU A 1 95 ? 18.118 12.444 -43.941 1.00 51.75 95 GLU A N 1
ATOM 678 C CA . GLU A 1 95 ? 19.317 13.105 -43.439 1.00 51.75 95 GLU A CA 1
ATOM 679 C C . GLU A 1 95 ? 19.480 12.715 -41.970 1.00 51.75 95 GLU A C 1
ATOM 681 O O . GLU A 1 95 ? 18.874 13.288 -41.070 1.00 51.75 95 GLU A O 1
ATOM 686 N N . ASN A 1 96 ? 20.308 11.687 -41.753 1.00 55.06 96 ASN A N 1
ATOM 687 C CA . ASN A 1 96 ? 20.885 11.291 -40.465 1.00 55.06 96 ASN A CA 1
ATOM 688 C C . ASN A 1 96 ? 20.190 10.182 -39.646 1.00 55.06 96 ASN A C 1
ATOM 690 O O . ASN A 1 96 ? 20.235 10.186 -38.416 1.00 55.06 96 ASN A O 1
ATOM 694 N N . ARG A 1 97 ? 19.637 9.150 -40.298 1.00 51.28 97 ARG A N 1
ATOM 695 C CA . ARG A 1 97 ? 19.615 7.815 -39.669 1.00 51.28 97 ARG A CA 1
ATOM 696 C C . ARG A 1 97 ? 20.940 7.129 -39.974 1.00 51.28 97 ARG A C 1
ATOM 698 O O . ARG A 1 97 ? 21.065 6.452 -40.988 1.00 51.28 97 ARG A O 1
ATOM 705 N N . ILE A 1 98 ? 21.931 7.339 -39.109 1.00 58.12 98 ILE A N 1
ATOM 706 C CA . ILE A 1 98 ? 23.171 6.561 -39.130 1.00 58.12 98 ILE A CA 1
ATOM 707 C C . ILE A 1 98 ? 22.772 5.122 -38.790 1.00 58.12 98 ILE A C 1
ATOM 709 O O . ILE A 1 98 ? 22.519 4.792 -37.632 1.00 58.12 98 ILE A O 1
ATOM 713 N N . ALA A 1 99 ? 22.643 4.279 -39.812 1.00 53.56 99 ALA A N 1
ATOM 714 C CA . ALA A 1 99 ? 22.666 2.841 -39.630 1.00 53.56 99 ALA A CA 1
ATOM 715 C C . ALA A 1 99 ? 24.083 2.506 -39.152 1.00 53.56 99 ALA A C 1
ATOM 717 O O . ALA A 1 99 ? 25.017 2.479 -39.948 1.00 53.56 99 ALA A O 1
ATOM 718 N N . ILE A 1 100 ? 24.262 2.386 -37.835 1.00 63.69 100 ILE A N 1
ATOM 719 C CA . ILE A 1 100 ? 25.528 1.940 -37.258 1.00 63.69 100 ILE A CA 1
ATOM 720 C C . ILE A 1 100 ? 25.681 0.483 -37.688 1.00 63.69 100 ILE A C 1
ATOM 722 O O . ILE A 1 100 ? 24.982 -0.393 -37.181 1.00 63.69 100 ILE A O 1
ATOM 726 N N . ASP A 1 101 ? 26.549 0.242 -38.666 1.00 59.00 101 ASP A N 1
ATOM 727 C CA . ASP A 1 101 ? 26.954 -1.105 -39.043 1.00 59.00 101 ASP A CA 1
ATOM 728 C C . ASP A 1 101 ? 27.882 -1.628 -37.940 1.00 59.00 101 ASP A C 1
ATOM 730 O O . ASP A 1 101 ? 29.081 -1.348 -37.910 1.00 59.00 101 ASP A O 1
ATOM 734 N N . VAL A 1 102 ? 27.284 -2.308 -36.956 1.00 61.62 102 VAL A N 1
ATOM 735 C CA . VAL A 1 102 ? 27.949 -2.800 -35.734 1.00 61.62 102 VAL A CA 1
ATOM 736 C C . VAL A 1 102 ? 29.167 -3.674 -36.058 1.00 61.62 102 VAL A C 1
ATOM 738 O O . VAL A 1 102 ? 30.101 -3.739 -35.266 1.00 61.62 102 VAL A O 1
ATOM 741 N N . HIS A 1 103 ? 29.197 -4.300 -37.236 1.00 60.25 103 HIS A N 1
ATOM 742 C CA . HIS A 1 103 ? 30.276 -5.187 -37.666 1.00 60.25 103 HIS A CA 1
ATOM 743 C C . HIS A 1 103 ? 31.498 -4.470 -38.269 1.00 60.25 103 HIS A C 1
ATOM 745 O O . HIS A 1 103 ? 32.500 -5.131 -38.534 1.00 60.25 103 HIS A O 1
ATOM 751 N N . ALA A 1 104 ? 31.440 -3.149 -38.476 1.00 65.00 104 ALA A N 1
ATOM 752 C CA . ALA A 1 104 ? 32.538 -2.351 -39.034 1.00 65.00 104 ALA A CA 1
ATOM 753 C C . ALA A 1 104 ? 33.303 -1.511 -37.987 1.00 65.00 104 ALA A C 1
ATOM 755 O O . ALA A 1 104 ? 34.226 -0.779 -38.348 1.00 65.00 104 ALA A O 1
ATOM 756 N N . LEU A 1 105 ? 32.922 -1.589 -36.707 1.00 71.06 105 LEU A N 1
ATOM 757 C CA . LEU A 1 105 ? 33.578 -0.868 -35.611 1.00 71.06 105 LEU A CA 1
ATOM 758 C C . LEU A 1 105 ? 34.931 -1.518 -35.282 1.00 71.06 105 LEU A C 1
ATOM 760 O O . LEU A 1 105 ? 35.027 -2.738 -35.173 1.00 71.06 105 LEU A O 1
ATOM 764 N N . SER A 1 106 ? 35.978 -0.706 -35.108 1.00 76.75 106 SER A N 1
ATOM 765 C CA . SER A 1 106 ? 37.242 -1.175 -34.526 1.00 76.75 106 SER A CA 1
ATOM 766 C C . SER A 1 106 ? 37.000 -1.634 -33.083 1.00 76.75 106 SER A C 1
ATOM 768 O O . SER A 1 106 ? 36.126 -1.083 -32.413 1.00 76.75 106 SER A O 1
ATOM 770 N N . ASP A 1 107 ? 37.788 -2.580 -32.564 1.00 77.44 107 ASP A N 1
ATOM 771 C CA . ASP A 1 107 ? 37.637 -3.090 -31.187 1.00 77.44 107 ASP A CA 1
ATOM 772 C C . ASP A 1 107 ? 37.614 -1.961 -30.133 1.00 77.44 107 ASP A C 1
ATOM 774 O O . ASP A 1 107 ? 36.887 -2.031 -29.144 1.00 77.44 107 ASP A O 1
ATOM 778 N N . ALA A 1 108 ? 38.364 -0.878 -30.368 1.00 75.62 108 ALA A N 1
ATOM 779 C CA . ALA A 1 108 ? 38.377 0.300 -29.499 1.00 75.62 108 ALA A CA 1
ATOM 780 C C . ALA A 1 108 ? 37.065 1.114 -29.547 1.00 75.62 108 ALA A C 1
ATOM 782 O O . ALA A 1 108 ? 36.623 1.632 -28.521 1.00 75.62 108 ALA A O 1
ATOM 783 N N . ASP A 1 109 ? 36.426 1.205 -30.714 1.00 80.25 109 ASP A N 1
ATOM 784 C CA . ASP A 1 109 ? 35.157 1.922 -30.894 1.00 80.25 109 ASP A CA 1
ATOM 785 C C . ASP A 1 109 ? 33.980 1.096 -30.363 1.00 80.25 109 ASP A C 1
ATOM 787 O O . ASP A 1 109 ? 33.045 1.639 -29.773 1.00 80.25 109 ASP A O 1
ATOM 791 N N . ALA A 1 110 ? 34.048 -0.229 -30.524 1.00 81.44 110 ALA A N 1
ATOM 792 C CA . ALA A 1 110 ? 33.094 -1.162 -29.940 1.00 81.44 110 ALA A CA 1
ATOM 793 C C . ALA A 1 110 ? 33.101 -1.074 -28.406 1.00 81.44 110 ALA A C 1
ATOM 795 O O . ALA A 1 110 ? 32.036 -0.962 -27.799 1.00 81.44 110 ALA A O 1
ATOM 796 N N . PHE A 1 111 ? 34.290 -1.029 -27.792 1.00 84.44 111 PHE A N 1
ATOM 797 C CA . PHE A 1 111 ? 34.435 -0.876 -26.343 1.00 84.44 111 PHE A CA 1
ATOM 798 C C . PHE A 1 111 ? 33.856 0.454 -25.832 1.00 84.44 111 PHE A C 1
ATOM 800 O O . PHE A 1 111 ? 33.093 0.472 -24.867 1.00 84.44 111 PHE A O 1
ATOM 807 N N . GLY A 1 112 ? 34.148 1.573 -26.507 1.00 88.88 112 GLY A N 1
ATOM 808 C CA . GLY A 1 112 ? 33.593 2.878 -26.126 1.00 88.88 112 GLY A CA 1
ATOM 809 C C . GLY A 1 112 ? 32.067 2.950 -26.267 1.00 88.88 112 GLY A C 1
ATOM 810 O O . GLY A 1 112 ? 31.384 3.553 -25.435 1.00 88.88 112 GLY A O 1
ATOM 811 N N . LEU A 1 113 ? 31.512 2.299 -27.294 1.00 87.06 113 LEU A N 1
ATOM 812 C CA . LEU A 1 113 ? 30.068 2.231 -27.505 1.00 87.06 113 LEU A CA 1
ATOM 813 C C . LEU A 1 113 ? 29.374 1.342 -26.463 1.00 87.06 113 LEU A C 1
ATOM 815 O O . LEU A 1 113 ? 28.302 1.706 -25.979 1.00 87.06 113 LEU A O 1
ATOM 819 N N . GLU A 1 114 ? 29.978 0.215 -26.081 1.00 90.19 114 GLU A N 1
ATOM 820 C CA . GLU A 1 114 ? 29.490 -0.643 -24.996 1.00 90.19 114 GLU A CA 1
ATOM 821 C C . GLU A 1 114 ? 29.442 0.115 -23.666 1.00 90.19 114 GLU A C 1
ATOM 823 O O . GLU A 1 114 ? 28.405 0.121 -23.001 1.00 90.19 114 GLU A O 1
ATOM 828 N N . GLU A 1 115 ? 30.512 0.826 -23.309 1.00 93.38 115 GLU A N 1
ATOM 829 C CA . GLU A 1 115 ? 30.565 1.632 -22.089 1.00 93.38 115 GLU A CA 1
ATOM 830 C C . GLU A 1 115 ? 29.503 2.748 -22.100 1.00 93.38 115 GLU A C 1
ATOM 832 O O . GLU A 1 115 ? 28.805 2.977 -21.107 1.00 93.38 115 GLU A O 1
ATOM 837 N N . GLN A 1 116 ? 29.300 3.413 -23.241 1.00 92.62 116 GLN A N 1
ATOM 838 C CA . GLN A 1 116 ? 28.244 4.416 -23.390 1.00 92.62 116 GLN A CA 1
ATOM 839 C C . GLN A 1 116 ? 26.836 3.805 -23.274 1.00 92.62 116 GLN A C 1
ATOM 841 O O . GLN A 1 116 ? 25.943 4.411 -22.668 1.00 92.62 116 GLN A O 1
ATOM 846 N N . LEU A 1 117 ? 26.618 2.611 -23.834 1.00 95.12 117 LEU A N 1
ATOM 847 C CA . LEU A 1 117 ? 25.361 1.879 -23.691 1.00 95.12 117 LEU A CA 1
ATOM 848 C C . LEU A 1 117 ? 25.136 1.448 -22.246 1.00 95.12 117 LEU A C 1
ATOM 850 O O . LEU A 1 117 ? 24.030 1.637 -21.748 1.00 95.12 117 LEU A O 1
ATOM 854 N N . MET A 1 118 ? 26.162 0.948 -21.558 1.00 96.25 118 MET A N 1
ATOM 855 C CA . MET A 1 118 ? 26.094 0.590 -20.145 1.00 96.25 118 MET A CA 1
ATOM 856 C C . MET A 1 118 ? 25.659 1.793 -19.308 1.00 96.25 118 MET A C 1
ATOM 858 O O . MET A 1 118 ? 24.670 1.697 -18.586 1.00 96.25 118 MET A O 1
ATOM 862 N N . HIS A 1 119 ? 26.310 2.951 -19.457 1.00 97.69 119 HIS A N 1
ATOM 863 C CA . HIS A 1 119 ? 25.938 4.161 -18.717 1.00 97.69 119 HIS A CA 1
ATOM 864 C C . HIS A 1 119 ? 24.494 4.590 -18.982 1.00 97.69 119 HIS A C 1
ATOM 866 O O . HIS A 1 119 ? 23.753 4.913 -18.054 1.00 97.69 119 HIS A O 1
ATOM 872 N N . ARG A 1 120 ? 24.063 4.551 -20.245 1.00 95.88 120 ARG A N 1
ATOM 873 C CA . ARG A 1 120 ? 22.696 4.921 -20.617 1.00 95.88 120 ARG A CA 1
ATOM 874 C C . ARG A 1 120 ? 21.662 3.913 -20.114 1.00 95.88 120 ARG A C 1
AT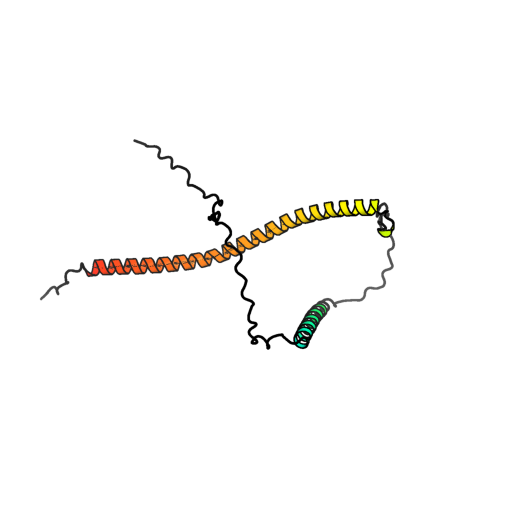OM 876 O O . ARG A 1 120 ? 20.563 4.309 -19.730 1.00 95.88 120 ARG A O 1
ATOM 883 N N . VAL A 1 121 ? 21.985 2.623 -20.143 1.00 97.75 121 VAL A N 1
ATOM 884 C CA . VAL A 1 121 ? 21.119 1.552 -19.643 1.00 97.75 121 VAL A CA 1
ATOM 885 C C . VAL A 1 121 ? 20.992 1.656 -18.132 1.00 97.75 121 VAL A C 1
ATOM 887 O O . VAL A 1 121 ? 19.866 1.666 -17.651 1.00 97.75 121 VAL A O 1
ATOM 890 N N . LEU A 1 122 ? 22.097 1.819 -17.404 1.00 97.81 122 LEU A N 1
ATOM 891 C CA . LEU A 1 122 ? 22.086 1.985 -15.951 1.00 97.81 122 LEU A CA 1
ATOM 892 C C . LEU A 1 122 ? 21.241 3.191 -15.540 1.00 97.81 122 LEU A C 1
ATOM 894 O O . LEU A 1 122 ? 20.280 3.025 -14.803 1.00 97.81 122 LEU A O 1
ATOM 898 N N . GLN A 1 123 ? 21.479 4.363 -16.131 1.00 96.56 123 GLN A N 1
ATOM 899 C CA . GLN A 1 123 ? 20.684 5.562 -15.838 1.00 96.56 123 GLN A CA 1
ATOM 900 C C . GLN A 1 123 ? 19.190 5.374 -16.137 1.00 96.56 123 GLN A C 1
ATOM 902 O O . GLN A 1 123 ? 18.332 5.854 -15.399 1.00 96.56 123 GLN A O 1
ATOM 907 N N . ARG A 1 124 ? 18.852 4.668 -17.224 1.00 97.69 124 ARG A N 1
ATOM 908 C CA . ARG A 1 124 ? 17.455 4.368 -17.560 1.00 97.69 124 ARG A CA 1
ATOM 909 C C . ARG A 1 124 ? 16.835 3.366 -16.585 1.00 97.69 124 ARG A C 1
ATOM 911 O O . ARG A 1 124 ? 15.654 3.499 -16.266 1.00 97.69 124 ARG A O 1
ATOM 918 N N . ILE A 1 125 ? 17.595 2.358 -16.164 1.00 98.38 125 ILE A N 1
ATOM 919 C CA . ILE A 1 125 ? 17.152 1.370 -15.180 1.00 98.38 125 ILE A CA 1
ATOM 920 C C . ILE A 1 125 ? 16.922 2.058 -13.843 1.00 98.38 125 ILE A C 1
ATOM 922 O O . ILE A 1 125 ? 15.857 1.850 -13.280 1.00 98.38 125 ILE A O 1
ATOM 926 N N . ASP A 1 126 ? 17.840 2.907 -13.384 1.00 96.31 126 ASP A N 1
ATOM 927 C CA . ASP A 1 126 ? 17.726 3.613 -12.105 1.00 96.31 126 ASP A CA 1
ATOM 928 C C . ASP A 1 126 ? 16.432 4.431 -12.041 1.00 96.31 126 ASP A C 1
ATOM 930 O O . ASP A 1 126 ? 15.631 4.262 -11.121 1.00 96.31 126 ASP A O 1
ATOM 934 N N . LEU A 1 127 ? 16.162 5.228 -13.081 1.00 97.12 127 LEU A N 1
ATOM 935 C CA . LEU A 1 127 ? 14.930 6.014 -13.174 1.00 97.12 127 LEU A CA 1
ATOM 936 C C . LEU A 1 127 ? 13.676 5.129 -13.217 1.00 97.12 127 LEU A C 1
ATOM 938 O O . LEU A 1 127 ? 12.699 5.402 -12.524 1.00 97.12 127 LEU A O 1
ATOM 942 N N . SER A 1 128 ? 13.688 4.051 -14.011 1.00 97.25 128 SER A N 1
ATOM 943 C CA . SER A 1 128 ? 12.533 3.147 -14.085 1.00 97.25 128 SER A CA 1
ATOM 944 C C . SER A 1 128 ? 12.335 2.336 -12.804 1.00 97.25 128 SER A C 1
ATOM 946 O O . SER A 1 128 ? 11.208 1.924 -12.528 1.00 97.25 128 SER A O 1
ATOM 948 N N . LEU A 1 129 ? 13.408 2.038 -12.075 1.00 98.25 129 LEU A N 1
ATOM 949 C CA . LEU A 1 129 ? 13.368 1.273 -10.840 1.00 98.25 129 LEU A CA 1
ATOM 950 C C . LEU A 1 129 ? 12.773 2.118 -9.721 1.00 98.25 129 LEU A C 1
ATOM 952 O O . LEU A 1 129 ? 11.930 1.611 -8.992 1.00 98.25 129 LEU A O 1
ATOM 956 N N . GLU A 1 130 ? 13.167 3.387 -9.612 1.00 97.00 130 GLU A N 1
ATOM 957 C CA . GLU A 1 130 ? 12.635 4.306 -8.604 1.00 97.00 130 GLU A CA 1
ATOM 958 C C . GLU A 1 130 ? 11.111 4.457 -8.723 1.00 97.00 130 GLU A C 1
ATOM 960 O O . GLU A 1 130 ? 10.394 4.268 -7.738 1.00 97.00 1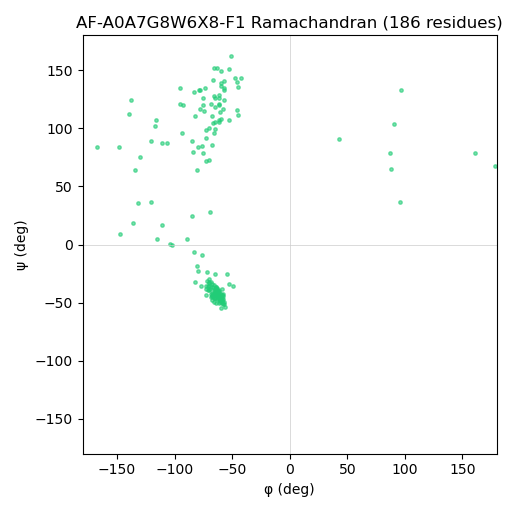30 GLU A O 1
ATOM 965 N N . GLU A 1 131 ? 10.608 4.696 -9.939 1.00 97.62 131 GLU A N 1
ATOM 966 C CA . GLU A 1 131 ? 9.171 4.795 -10.220 1.00 97.62 131 GLU A CA 1
ATOM 967 C C . GLU A 1 131 ? 8.436 3.499 -9.844 1.00 97.62 131 GLU A C 1
ATOM 969 O O . GLU A 1 131 ? 7.524 3.500 -9.015 1.00 97.62 131 GLU A O 1
ATOM 974 N N . ARG A 1 132 ? 8.892 2.359 -10.380 1.00 98.06 132 ARG A N 1
ATOM 975 C CA . ARG A 1 132 ? 8.249 1.055 -10.147 1.00 98.06 132 ARG A CA 1
ATOM 976 C C . ARG A 1 132 ? 8.303 0.624 -8.686 1.00 98.06 132 ARG A C 1
ATOM 978 O O . ARG A 1 132 ? 7.363 -0.008 -8.208 1.00 98.06 132 ARG A O 1
ATOM 985 N N . LEU A 1 133 ? 9.398 0.917 -7.988 1.00 98.50 133 LEU A N 1
ATOM 986 C CA . LEU A 1 133 ? 9.554 0.582 -6.577 1.00 98.50 133 LEU A CA 1
ATOM 987 C C . LEU A 1 133 ? 8.602 1.416 -5.721 1.00 98.50 133 LEU A C 1
ATOM 989 O O . LEU A 1 133 ? 7.933 0.856 -4.857 1.00 98.50 133 LEU A O 1
ATOM 993 N N . SER A 1 134 ? 8.514 2.724 -5.976 1.00 97.81 134 SER A N 1
ATOM 994 C CA . SER A 1 134 ? 7.586 3.612 -5.271 1.00 97.81 134 SER A CA 1
ATOM 995 C C . SER A 1 134 ? 6.137 3.143 -5.429 1.00 97.81 134 SER A C 1
ATOM 997 O O . SER A 1 134 ? 5.424 2.983 -4.434 1.00 97.81 134 SER A O 1
ATOM 999 N N . ASP A 1 135 ? 5.732 2.813 -6.657 1.00 98.62 135 ASP A N 1
ATOM 1000 C CA . ASP A 1 135 ? 4.391 2.306 -6.949 1.00 98.62 135 ASP A CA 1
ATOM 1001 C C . ASP A 1 135 ? 4.121 0.963 -6.262 1.00 98.62 135 ASP A C 1
ATOM 1003 O O . ASP A 1 135 ? 3.091 0.792 -5.602 1.00 98.62 135 ASP A O 1
ATOM 1007 N N . ALA A 1 136 ? 5.062 0.018 -6.359 1.00 98.50 136 ALA A N 1
ATOM 1008 C CA . ALA A 1 136 ? 4.928 -1.297 -5.740 1.00 98.50 136 ALA A CA 1
ATOM 1009 C C . ALA A 1 136 ? 4.824 -1.203 -4.211 1.00 98.50 136 ALA A C 1
ATOM 1011 O O . ALA A 1 136 ? 3.983 -1.866 -3.601 1.00 98.50 136 ALA A O 1
ATOM 1012 N N . VAL A 1 137 ? 5.647 -0.359 -3.585 1.00 98.56 137 VAL A N 1
ATOM 1013 C CA . VAL A 1 137 ? 5.621 -0.146 -2.135 1.00 98.56 137 VAL A CA 1
ATOM 1014 C C . VAL A 1 137 ? 4.327 0.546 -1.710 1.00 98.56 137 VAL A C 1
ATOM 1016 O O . VAL A 1 137 ? 3.707 0.110 -0.741 1.00 98.56 137 VAL A O 1
ATOM 1019 N N . SER A 1 138 ? 3.880 1.578 -2.430 1.00 98.62 138 SER A N 1
ATOM 1020 C CA . SER A 1 138 ? 2.624 2.282 -2.139 1.00 98.62 138 SER A CA 1
ATOM 1021 C C . SER A 1 138 ? 1.426 1.330 -2.179 1.00 98.62 138 SER A C 1
ATOM 1023 O O . SER A 1 138 ? 0.653 1.265 -1.219 1.00 98.62 138 SER A O 1
ATOM 1025 N N . ALA A 1 139 ? 1.333 0.512 -3.232 1.00 98.62 139 ALA A N 1
ATOM 1026 C CA . ALA A 1 139 ? 0.292 -0.500 -3.373 1.00 98.62 139 ALA A CA 1
ATOM 1027 C C . ALA A 1 139 ? 0.348 -1.548 -2.249 1.00 98.62 139 ALA A C 1
ATOM 1029 O O . ALA A 1 139 ? -0.678 -1.861 -1.644 1.00 98.62 139 ALA A O 1
ATOM 1030 N N . ALA A 1 140 ? 1.541 -2.051 -1.913 1.00 98.56 140 ALA A N 1
ATOM 1031 C CA . ALA A 1 140 ? 1.712 -3.036 -0.847 1.00 98.56 140 ALA A CA 1
ATOM 1032 C C . ALA A 1 140 ? 1.323 -2.478 0.532 1.00 98.56 140 ALA A C 1
ATOM 1034 O O . ALA A 1 140 ? 0.641 -3.152 1.304 1.00 98.56 140 ALA A O 1
ATOM 1035 N N . VAL A 1 141 ? 1.709 -1.237 0.846 1.00 98.69 141 VAL A N 1
ATOM 1036 C CA . VAL A 1 141 ? 1.342 -0.578 2.109 1.00 98.69 141 VAL A CA 1
ATOM 1037 C C . VAL A 1 141 ? -0.162 -0.321 2.170 1.00 98.69 141 VAL A C 1
ATOM 1039 O O . VAL A 1 141 ? -0.772 -0.579 3.206 1.00 98.69 141 VAL A O 1
ATOM 1042 N N . GLN A 1 142 ? -0.780 0.139 1.080 1.00 98.44 142 GLN A N 1
ATOM 1043 C CA . GLN A 1 142 ? -2.231 0.343 1.015 1.00 98.44 142 GLN A CA 1
ATOM 1044 C C . GLN A 1 142 ? -2.989 -0.968 1.226 1.00 98.44 142 GLN A C 1
ATOM 1046 O O . GLN A 1 142 ? -3.876 -1.021 2.075 1.00 98.44 142 GLN A O 1
ATOM 1051 N N . GLN A 1 143 ? -2.590 -2.036 0.532 1.00 98.56 143 GLN A N 1
ATOM 1052 C CA . GLN A 1 143 ? -3.168 -3.367 0.707 1.00 98.56 143 GLN A CA 1
ATOM 1053 C C . GLN A 1 143 ? -3.010 -3.861 2.151 1.00 98.56 143 GLN A C 1
ATOM 1055 O O . GLN A 1 143 ? -3.951 -4.399 2.735 1.00 98.56 143 GLN A O 1
ATOM 1060 N N . GLN A 1 144 ? -1.833 -3.663 2.747 1.00 97.94 144 GLN A N 1
ATOM 1061 C CA . GLN A 1 144 ? -1.568 -4.080 4.119 1.00 97.94 144 GLN A CA 1
ATOM 1062 C C . GLN A 1 144 ? -2.424 -3.304 5.127 1.00 97.94 144 GLN A C 1
ATOM 1064 O O . GLN A 1 144 ? -3.001 -3.909 6.030 1.00 97.94 144 GLN A O 1
ATOM 1069 N N . LEU A 1 145 ? -2.524 -1.980 4.992 1.00 98.00 145 LEU A N 1
ATOM 1070 C CA . LEU A 1 145 ? -3.343 -1.155 5.880 1.00 98.00 145 LEU A CA 1
ATOM 1071 C C . LEU A 1 145 ? -4.828 -1.509 5.754 1.00 98.00 145 LEU A C 1
ATOM 1073 O O . LEU A 1 145 ? -5.496 -1.665 6.777 1.00 98.00 145 LEU A O 1
ATOM 1077 N N . ASP A 1 146 ? -5.318 -1.707 4.531 1.00 98.56 146 ASP A N 1
ATOM 1078 C CA . ASP A 1 146 ? -6.705 -2.103 4.276 1.00 98.56 146 ASP A CA 1
ATOM 1079 C C . ASP A 1 146 ? -7.025 -3.476 4.888 1.00 98.56 146 ASP A C 1
ATOM 1081 O O . ASP A 1 146 ? -8.064 -3.655 5.520 1.00 98.56 146 ASP A O 1
ATOM 1085 N 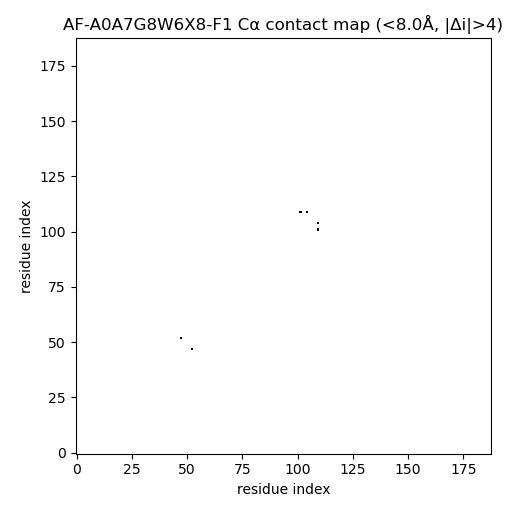N . ALA A 1 147 ? -6.080 -4.421 4.832 1.00 98.19 147 ALA A N 1
ATOM 1086 C CA . ALA A 1 147 ? -6.214 -5.723 5.483 1.00 98.19 147 ALA A CA 1
ATOM 1087 C C . ALA A 1 147 ? -6.136 -5.650 7.023 1.00 98.19 147 ALA A C 1
ATOM 1089 O O . ALA A 1 147 ? -6.777 -6.439 7.725 1.00 98.19 147 ALA A O 1
ATOM 1090 N N . MET A 1 148 ? -5.356 -4.715 7.576 1.00 98.50 148 MET A N 1
ATOM 1091 C CA . MET A 1 148 ? -5.167 -4.583 9.025 1.00 98.50 148 MET A CA 1
ATOM 1092 C C . MET A 1 148 ? -6.391 -4.006 9.742 1.00 98.50 148 MET A C 1
ATOM 1094 O O . MET A 1 148 ? -6.710 -4.456 10.843 1.00 98.50 148 MET A O 1
ATOM 1098 N N . VAL A 1 149 ? -7.093 -3.039 9.145 1.00 97.00 149 VAL A N 1
ATOM 1099 C CA . VAL A 1 149 ? -8.252 -2.366 9.765 1.00 97.00 149 VAL A CA 1
ATOM 1100 C C . VAL A 1 149 ? -9.367 -3.332 10.210 1.00 97.00 149 VAL A C 1
ATOM 1102 O O . VAL A 1 149 ? -9.749 -3.284 11.386 1.00 97.00 149 VAL A O 1
ATOM 1105 N N . PRO A 1 150 ? -9.905 -4.228 9.356 1.00 98.00 150 PRO A N 1
ATOM 1106 C CA . PRO A 1 150 ? -10.967 -5.146 9.766 1.00 98.00 150 PRO A CA 1
ATOM 1107 C C . PRO A 1 150 ? -10.485 -6.151 10.818 1.00 98.00 150 PRO A C 1
ATOM 1109 O O . PRO A 1 150 ? -11.235 -6.480 11.739 1.00 98.00 150 PRO A O 1
ATOM 1112 N N . ARG A 1 151 ? -9.222 -6.588 10.736 1.00 98.19 151 ARG A N 1
ATOM 1113 C CA . ARG A 1 151 ? -8.619 -7.489 11.723 1.00 98.19 151 ARG A CA 1
ATOM 1114 C C . ARG A 1 151 ? -8.524 -6.832 13.101 1.00 98.19 151 ARG A C 1
ATOM 1116 O O . ARG A 1 151 ? -9.007 -7.399 14.077 1.00 98.19 151 ARG A O 1
ATOM 1123 N N . LEU A 1 152 ? -7.983 -5.615 13.167 1.00 98.50 152 LEU A N 1
ATOM 1124 C CA . LEU A 1 152 ? -7.887 -4.828 14.400 1.00 98.50 152 LEU A CA 1
ATOM 1125 C C . LEU A 1 152 ? -9.263 -4.592 15.021 1.00 98.50 152 LEU A C 1
ATOM 1127 O O . LEU A 1 152 ? -9.426 -4.739 16.228 1.00 98.50 152 LEU A O 1
ATOM 1131 N N . ARG A 1 153 ? -10.274 -4.277 14.203 1.00 98.31 153 ARG A N 1
ATOM 1132 C CA . ARG A 1 153 ? -11.648 -4.110 14.689 1.00 98.31 153 ARG A CA 1
ATOM 1133 C C . ARG A 1 153 ? -12.162 -5.377 15.375 1.00 98.31 153 ARG A C 1
ATOM 1135 O O . ARG A 1 153 ? -12.708 -5.282 16.471 1.00 98.31 153 ARG A O 1
ATOM 1142 N N . SER A 1 154 ? -11.959 -6.544 14.763 1.00 98.50 154 SER A N 1
ATOM 1143 C CA . SER A 1 154 ? -12.363 -7.828 15.349 1.00 98.50 154 SER A CA 1
ATOM 1144 C C . SER A 1 154 ? -11.610 -8.140 16.646 1.00 98.50 154 SER A C 1
ATOM 1146 O O . SER A 1 154 ? -12.209 -8.635 17.601 1.00 98.50 154 SER A O 1
ATOM 1148 N N . GLU A 1 155 ? -10.306 -7.858 16.697 1.00 98.69 155 GLU A N 1
ATOM 1149 C CA . GLU A 1 155 ? -9.482 -8.069 17.894 1.00 98.69 155 GLU A CA 1
ATOM 1150 C C . GLU A 1 155 ? -9.939 -7.161 19.048 1.00 98.69 155 GLU A C 1
ATOM 1152 O O . GLU A 1 155 ? -10.173 -7.644 20.158 1.00 98.69 155 GLU A O 1
ATOM 1157 N N . ILE A 1 156 ? -10.168 -5.870 18.777 1.00 98.56 156 ILE A N 1
ATOM 1158 C CA . ILE A 1 156 ? -10.679 -4.902 19.761 1.00 98.56 156 ILE A CA 1
ATOM 1159 C C . ILE A 1 156 ? -12.046 -5.338 20.294 1.00 98.56 156 ILE A C 1
ATOM 1161 O O . ILE A 1 156 ? -12.273 -5.307 21.502 1.00 98.56 156 ILE A O 1
ATOM 1165 N N . GLU A 1 157 ? -12.958 -5.764 19.419 1.00 98.75 157 GLU A N 1
ATOM 1166 C CA . GLU A 1 157 ? -14.291 -6.214 19.824 1.00 98.75 157 GLU A CA 1
ATOM 1167 C C . GLU A 1 157 ? -14.230 -7.472 20.708 1.00 98.75 157 GLU A C 1
ATOM 1169 O O . GLU A 1 157 ? -14.968 -7.583 21.690 1.00 98.75 157 GLU A O 1
ATOM 1174 N N . GLY A 1 158 ? -13.321 -8.402 20.400 1.00 98.62 158 GLY A N 1
ATOM 1175 C CA . GLY A 1 158 ? -13.063 -9.583 21.224 1.00 98.62 158 GLY A CA 1
ATOM 1176 C C . GLY A 1 158 ? -12.583 -9.224 22.631 1.00 98.62 158 GLY A C 1
ATOM 1177 O O . GLY A 1 158 ? -13.155 -9.698 23.615 1.00 98.62 158 GLY A O 1
ATOM 1178 N N . VAL A 1 159 ? -11.587 -8.341 22.729 1.00 98.75 159 VAL A N 1
ATOM 1179 C CA . VAL A 1 159 ? -11.065 -7.856 24.017 1.00 98.75 159 VAL A CA 1
ATOM 1180 C C . VAL A 1 159 ? -12.145 -7.107 24.797 1.00 98.75 159 VAL A C 1
ATOM 1182 O O . VAL A 1 159 ? -12.335 -7.364 25.985 1.00 98.75 159 VAL A O 1
ATOM 1185 N N . LEU A 1 160 ? -12.906 -6.231 24.134 1.00 98.75 160 LEU A N 1
ATOM 1186 C CA . LEU A 1 160 ? -13.972 -5.462 24.773 1.00 98.75 160 LEU A CA 1
ATOM 1187 C C . LEU A 1 160 ? -15.053 -6.375 25.361 1.00 98.75 160 LEU A C 1
ATOM 1189 O O . LEU A 1 160 ? -15.455 -6.173 26.504 1.00 98.75 160 LEU A O 1
ATOM 1193 N N . ARG A 1 161 ? -15.492 -7.407 24.627 1.00 98.56 161 ARG A N 1
ATOM 1194 C CA . ARG A 1 161 ? -16.443 -8.398 25.157 1.00 98.56 161 ARG A CA 1
ATOM 1195 C C . ARG A 1 161 ? -15.914 -9.094 26.405 1.00 98.56 161 ARG A C 1
ATOM 1197 O O . ARG A 1 161 ? -16.664 -9.233 27.365 1.00 98.56 161 ARG A O 1
ATOM 1204 N N . SER A 1 162 ? -14.645 -9.505 26.400 1.00 98.62 162 SER A N 1
ATOM 1205 C CA . SER A 1 162 ? -14.020 -10.147 27.562 1.00 98.62 162 SER A CA 1
ATOM 1206 C C . SER A 1 162 ? -14.051 -9.233 28.785 1.00 98.62 162 SER A C 1
ATOM 1208 O O . SER A 1 162 ? -14.528 -9.641 29.841 1.00 98.62 162 SER A O 1
ATOM 1210 N N . LEU A 1 163 ? -13.610 -7.982 28.625 1.00 98.75 163 LEU A N 1
ATOM 1211 C CA . LEU A 1 163 ? -13.574 -7.004 29.713 1.00 98.75 163 LEU A CA 1
ATOM 1212 C C . LEU A 1 163 ? -14.974 -6.677 30.245 1.00 98.75 163 LEU A C 1
ATOM 1214 O O . LEU A 1 163 ? -15.158 -6.539 31.449 1.00 98.75 163 LEU A O 1
ATOM 1218 N N . VAL A 1 164 ? -15.973 -6.576 29.365 1.00 98.50 164 VAL A N 1
ATOM 1219 C CA . VAL A 1 164 ? -17.363 -6.319 29.766 1.00 98.50 164 VAL A CA 1
ATOM 1220 C C . VAL A 1 164 ? -17.937 -7.496 30.552 1.00 98.50 164 VAL A C 1
ATOM 1222 O O . VAL A 1 164 ? -18.562 -7.278 31.584 1.00 98.50 164 VAL A O 1
ATOM 1225 N N . VAL A 1 165 ? -17.717 -8.737 30.107 1.00 98.44 165 VAL A N 1
ATOM 1226 C CA . VAL A 1 165 ? -18.175 -9.935 30.832 1.00 98.44 165 VAL A CA 1
ATOM 1227 C C . VAL A 1 165 ? -17.493 -10.046 32.194 1.00 98.44 165 VAL A C 1
ATOM 1229 O O . VAL A 1 165 ? -18.160 -10.335 33.187 1.00 98.44 165 VAL A O 1
ATOM 1232 N N . GLU A 1 166 ? -16.190 -9.777 32.262 1.00 98.44 166 GLU A N 1
ATOM 1233 C CA . GLU A 1 166 ? -15.429 -9.760 33.512 1.00 98.44 166 GLU A CA 1
ATOM 1234 C C . GLU A 1 166 ? -15.962 -8.694 34.482 1.00 98.44 166 GLU A C 1
ATOM 1236 O O . GLU A 1 166 ? -16.289 -9.007 35.629 1.00 98.44 166 GLU A O 1
ATOM 1241 N N . ALA A 1 167 ? -16.128 -7.456 34.009 1.00 97.81 167 ALA A N 1
ATOM 1242 C CA . ALA A 1 167 ? -16.660 -6.358 34.808 1.00 97.81 167 ALA A CA 1
ATOM 1243 C C . ALA A 1 167 ? -18.092 -6.639 35.286 1.00 97.81 167 ALA A C 1
ATOM 1245 O O . ALA A 1 167 ? -18.376 -6.494 36.470 1.00 97.81 167 ALA A O 1
ATOM 1246 N N . LEU A 1 168 ? -18.983 -7.111 34.406 1.00 97.31 168 LEU A N 1
ATOM 1247 C CA . LEU A 1 168 ? -20.357 -7.472 34.774 1.00 97.31 168 LEU A CA 1
ATOM 1248 C C . LEU A 1 168 ? -20.402 -8.598 35.810 1.00 97.31 168 LEU A C 1
ATOM 1250 O O . LEU A 1 168 ? -21.210 -8.543 36.733 1.00 97.31 168 LEU A O 1
ATOM 1254 N N . SER A 1 169 ? -19.534 -9.603 35.682 1.00 96.56 169 SER A N 1
ATOM 1255 C CA . SER A 1 169 ? -19.444 -10.700 36.653 1.00 96.56 169 SER A CA 1
ATOM 1256 C C . SER A 1 169 ? -19.009 -10.196 38.029 1.00 96.56 169 SER A C 1
ATOM 1258 O O . SER A 1 169 ? -19.537 -10.641 39.052 1.00 96.56 169 SER A O 1
ATOM 1260 N N . LYS A 1 170 ? -18.078 -9.237 38.061 1.00 95.75 170 LYS A N 1
ATOM 1261 C CA . LYS A 1 170 ? -17.632 -8.580 39.290 1.00 95.75 170 LYS A CA 1
ATOM 1262 C C . LYS A 1 170 ? -18.744 -7.749 39.930 1.00 95.75 170 LYS A C 1
ATOM 1264 O O . LYS A 1 170 ? -19.054 -7.970 41.094 1.00 95.75 170 LYS A O 1
ATOM 1269 N N . GLU A 1 171 ? -19.418 -6.905 39.151 1.00 95.00 171 GLU A N 1
ATOM 1270 C CA . GLU A 1 171 ? -20.547 -6.093 39.625 1.00 95.00 171 GLU A CA 1
ATOM 1271 C C . GLU A 1 171 ? -21.697 -6.959 40.166 1.00 95.00 171 GLU A C 1
ATOM 1273 O O . GLU A 1 171 ? -22.249 -6.673 41.227 1.00 95.00 171 GLU A O 1
ATOM 1278 N N . LEU A 1 172 ? -22.047 -8.062 39.488 1.00 92.38 172 LEU A N 1
ATOM 1279 C CA . LEU A 1 172 ? -23.067 -8.993 39.986 1.00 92.38 172 LEU A CA 1
ATOM 1280 C C . LEU A 1 172 ? -22.651 -9.659 41.302 1.00 92.38 172 LEU A C 1
ATOM 1282 O O . LEU A 1 172 ? -23.498 -9.848 42.176 1.00 92.38 172 LEU A O 1
ATOM 1286 N N . SER A 1 173 ? -21.376 -10.019 41.450 1.00 89.62 173 SER A N 1
ATOM 1287 C CA . SER A 1 173 ? -20.854 -10.640 42.674 1.00 89.62 173 SER A CA 1
ATOM 1288 C C . SER A 1 173 ? -20.877 -9.661 43.850 1.00 89.62 173 SER A C 1
ATOM 1290 O O . SER A 1 173 ? -21.344 -10.013 44.935 1.00 89.62 173 SER A O 1
ATOM 1292 N N . ASP A 1 174 ? -20.457 -8.417 43.613 1.00 86.62 174 ASP A N 1
ATOM 1293 C CA . ASP A 1 174 ? -20.419 -7.355 44.620 1.00 86.62 174 ASP A CA 1
ATOM 1294 C C . ASP A 1 174 ? -21.840 -6.953 45.074 1.00 86.62 174 ASP A C 1
ATOM 1296 O O . ASP A 1 174 ? -22.081 -6.721 46.261 1.00 86.62 174 ASP A O 1
ATOM 1300 N N . ASN A 1 175 ? -22.820 -6.947 44.160 1.00 76.00 175 ASN A N 1
ATOM 1301 C CA . ASN A 1 175 ? -24.212 -6.576 44.452 1.00 76.00 175 ASN A CA 1
ATOM 1302 C C . ASN A 1 175 ? -25.039 -7.736 45.055 1.00 76.00 175 ASN A C 1
ATOM 1304 O O . ASN A 1 175 ? -25.882 -7.517 45.925 1.00 76.00 175 ASN A O 1
ATOM 1308 N N . THR A 1 176 ? -24.756 -8.992 44.680 1.00 67.62 176 THR A N 1
ATOM 1309 C CA . THR A 1 176 ? -25.389 -10.189 45.284 1.00 67.62 176 THR A CA 1
ATOM 1310 C C . THR A 1 176 ? -25.021 -10.347 46.765 1.00 67.62 176 THR A C 1
ATOM 1312 O O . THR A 1 176 ? -25.804 -10.892 47.541 1.00 67.62 176 THR A O 1
ATOM 1315 N N . GLY A 1 177 ? -23.870 -9.814 47.191 1.00 58.97 177 GLY A N 1
ATOM 1316 C CA . GLY A 1 177 ? -23.476 -9.755 48.601 1.00 58.97 177 GLY A CA 1
ATOM 1317 C C . GLY A 1 177 ? -24.187 -8.679 49.437 1.00 58.97 177 GLY A C 1
ATOM 1318 O O . GLY A 1 177 ? -24.034 -8.684 50.657 1.00 58.97 177 GLY A O 1
ATOM 1319 N N . SER A 1 178 ? -24.953 -7.764 48.822 1.00 55.75 178 SER A N 1
ATOM 1320 C CA . SER A 1 178 ? -25.510 -6.568 49.485 1.00 55.75 178 SER A CA 1
ATOM 1321 C C . SER A 1 178 ? -27.041 -6.507 49.583 1.00 55.75 178 SER A C 1
ATOM 1323 O O . SER A 1 178 ? -27.574 -5.516 50.078 1.00 55.75 178 SER A O 1
ATOM 1325 N N . VAL A 1 179 ? -27.785 -7.539 49.171 1.00 56.28 179 VAL A N 1
ATOM 1326 C CA . VAL A 1 179 ? -29.251 -7.540 49.325 1.00 56.28 179 VAL A CA 1
ATOM 1327 C C . VAL A 1 179 ? -29.619 -7.986 50.753 1.00 56.28 179 VAL A C 1
ATOM 1329 O O . VAL A 1 179 ? -29.452 -9.168 51.064 1.00 56.28 179 VAL A O 1
ATOM 1332 N N . PRO A 1 180 ? -30.148 -7.118 51.647 1.00 53.91 180 PRO A N 1
ATOM 1333 C CA . PRO A 1 180 ? -30.863 -7.620 52.813 1.00 53.91 180 PRO A CA 1
ATOM 1334 C C . PRO A 1 180 ? -32.062 -8.413 52.294 1.00 53.91 180 PRO A C 1
ATOM 1336 O O . PRO A 1 180 ? -32.804 -7.919 51.445 1.00 53.91 180 PRO A O 1
ATOM 1339 N N . ALA A 1 181 ? -32.228 -9.650 52.770 1.00 55.66 181 ALA A N 1
ATOM 1340 C CA . ALA A 1 181 ? -33.361 -10.499 52.429 1.00 55.66 181 ALA A CA 1
ATOM 1341 C C . ALA A 1 181 ? -34.652 -9.672 52.512 1.00 55.66 181 ALA A C 1
ATOM 1343 O O . ALA A 1 181 ? -35.038 -9.228 53.594 1.00 55.66 181 ALA A O 1
ATOM 1344 N N . PHE A 1 182 ? -35.286 -9.422 51.364 1.00 56.91 182 PHE A N 1
ATOM 1345 C CA . PHE A 1 182 ? -36.593 -8.783 51.302 1.00 56.91 182 PHE A CA 1
ATOM 1346 C C . PHE A 1 182 ? -37.586 -9.783 51.905 1.00 56.91 182 PHE A C 1
ATOM 1348 O O . PHE A 1 182 ? -38.144 -10.637 51.219 1.00 56.91 182 PHE A O 1
ATOM 1355 N N . GLY A 1 183 ? -37.708 -9.749 53.234 1.00 52.91 183 GLY A N 1
ATOM 1356 C CA . GLY A 1 183 ? -38.697 -10.513 53.973 1.00 52.91 183 GLY A CA 1
ATOM 1357 C C . GLY A 1 183 ? -40.089 -10.092 53.499 1.00 52.91 183 GLY A C 1
ATOM 1358 O O . GLY A 1 183 ? -40.302 -8.900 53.253 1.00 52.91 183 GLY A O 1
ATOM 1359 N N . PRO A 1 184 ? -41.029 -11.035 53.321 1.00 57.38 184 PRO A N 1
ATOM 1360 C CA . PRO A 1 184 ? -42.373 -10.707 52.874 1.00 57.38 184 PRO A CA 1
ATOM 1361 C C . PRO A 1 184 ? -42.988 -9.715 53.860 1.00 57.38 184 PRO A C 1
ATOM 1363 O O . PRO A 1 184 ? -43.156 -10.005 55.044 1.00 57.38 184 PRO A O 1
ATOM 1366 N N . GLN A 1 185 ? -43.283 -8.518 53.363 1.00 57.16 185 GLN A N 1
ATOM 1367 C CA . GLN A 1 185 ? -43.950 -7.477 54.127 1.00 57.16 185 GLN A CA 1
ATOM 1368 C C . GLN A 1 185 ? -45.386 -7.969 54.310 1.00 57.16 185 GLN A C 1
ATOM 1370 O O . GLN A 1 185 ? -46.180 -7.955 53.372 1.00 57.16 185 GLN A O 1
ATOM 1375 N N . SER A 1 186 ? -45.668 -8.517 55.491 1.00 59.12 186 SER A N 1
ATOM 1376 C CA . SER A 1 186 ? -46.996 -8.957 55.907 1.00 59.12 186 SER A CA 1
ATOM 1377 C C . SER A 1 186 ? -47.939 -7.757 55.870 1.00 59.12 186 SER A C 1
ATOM 1379 O O . SER A 1 186 ? -47.837 -6.864 56.709 1.00 59.12 186 SER A O 1
ATOM 1381 N N . VAL A 1 187 ? -48.845 -7.728 54.895 1.00 56.75 187 VAL A N 1
ATOM 1382 C CA . VAL A 1 187 ? -49.975 -6.797 54.858 1.00 56.75 187 VAL A CA 1
ATOM 1383 C C . VAL A 1 187 ? -51.243 -7.638 54.956 1.00 56.75 187 VAL A C 1
ATOM 1385 O O . VAL A 1 187 ? -51.592 -8.317 53.991 1.00 56.75 187 VAL A O 1
ATOM 1388 N N . GLY A 1 188 ? -51.902 -7.596 56.118 1.00 50.34 188 GLY A N 1
ATOM 1389 C CA . GLY A 1 188 ? -53.199 -8.239 56.373 1.00 50.34 188 GLY A CA 1
ATOM 1390 C C . GLY A 1 188 ? -53.208 -9.119 57.605 1.00 50.34 188 GLY A C 1
ATOM 1391 O O . GLY A 1 188 ? -52.868 -10.309 57.455 1.00 50.34 188 GLY A O 1
#

Foldseek 3Di:
DDDPPDDDDDDDDDPDDDDPDDDDPDPDDDDDDDDDDPPDPPPPDDDPPPVNVVVVVVVVVVVVVVVVVVVPPPDDDDDDDDDDDDPPDDDPDPDDPPPPPLVPDDPVRNVVVVVVVVVVVVVVCVVVVVVVVVVVVVVVVVVVVVVVVVVVVVVVVVVVVVVVVVVVVVVCVVVVVPDDPPDPPDDD

Radius of gyration: 39.74 Å; Cα contacts (8 Å, |Δi|>4): 3; chains: 1; bounding box: 92×78×113 Å

Mean predicted aligned error: 23.06 Å